Protein AF-A0A814KGM9-F1 (afdb_monomer)

Solvent-accessible surface area (backbone atoms only — not comparable to full-atom values): 16596 Å² total; per-residue (Å²): 125,49,60,55,72,91,84,45,88,62,73,48,80,38,51,57,86,37,69,67,41,49,55,51,45,60,37,42,44,78,73,74,43,47,73,45,69,46,71,81,60,78,73,52,75,74,45,96,72,65,48,74,62,61,54,53,47,53,49,63,61,46,51,47,85,75,44,94,49,72,62,47,66,49,65,58,93,63,34,36,71,26,30,73,51,41,67,57,53,59,40,18,53,32,91,87,42,78,23,33,46,40,49,28,38,87,43,53,91,32,78,43,36,30,64,59,69,75,49,88,70,58,56,20,35,59,78,35,41,52,24,55,46,64,42,50,36,64,54,37,59,52,48,42,52,49,38,10,53,77,51,80,65,37,52,45,66,62,47,47,62,56,44,61,69,53,78,50,52,41,62,61,28,43,51,49,52,48,39,50,71,78,40,44,89,49,31,39,83,44,48,67,88,55,77,89,48,66,54,43,33,18,18,64,71,54,52,72,65,41,34,49,50,25,38,27,58,62,61,72,45,90,69,92,57,88,64,46,76,73,57,57,44,40,56,43,51,59,65,60,88,49,88,69,52,78,68,58,30,56,60,52,51,49,54,51,39,56,48,48,46,60,49,56,71,75,46,62,66,69,58,54,50,50,51,43,50,54,38,54,37,53,74,68,72,40,80,76,77,77,71,133

Mean predicted aligned error: 6.99 Å

Sequence (292 aa):
MFVDRNTIDVLFVLDDESREDHILGDCLKKHNYSIKYEASPAFTKTKGNIKGYDRQQWSTFYMDYLSNSDYIGVIDADGMLFTFMHPFYSIFASNDDKRIMLKPMAGDHYHEDKLALKFDNTLDFMWTNRMPMWYRWETYQNLRNYISLAWNGSSFDDAFIEFSKNQGYSQFTILSTYASLFESNYYRIIMNSDTRGAVSVGSNRGREADIRIGCCRSFHIGCNDTSLPELNKDHLLRYDNTEFAAINATEKNDAYYAYVHEYLKQMPSYMVSNMKKSCELFLNNKSIPICI

Nearest PDB structures (foldseek):
  4win-assembly2_B  TM=5.482E-01  e=1.728E+00  Plasmodium falciparum 3D7
  8ece-assembly1_D  TM=2.750E-01  e=5.714E+00  Escherichia coli K-12
  4csa-assembly1_A  TM=1.839E-01  e=3.503E+00  human metapneumovirus
  4cs9-assembly1_A  TM=1.836E-01  e=7.102E+00  human metapneumovirus

Radius of gyration: 19.67 Å; Cα contacts (8 Å, |Δi|>4): 413; chains: 1; bounding box: 51×33×53 Å

Organism: NCBI:txid433720

Secondary structure (DSSP, 8-state):
--S-TTT---EEEEETT-HHHHHHHHHHHHTT-EEEEEPPPGGGGTSTT--HHHHHHHHHTTGGGT---SEEEE--TTEEE-S---HHHHTBS-SS--SEEE-PEES-SSTTHHHHHSS---EESGGG-EESEEEEHHHHHHHHHHHHHHTTT--HHHHHHHHTTSS---HHHHHHHHHHHH-TTTEEE--TT--SS---SEEET--HHHHHHHHHHHHT-----TTHHHHHTTTTTTT--SGGGGSSHHHHHHHHHHHHHHHHTTS-HHHHHHHHHHHHHHHTT----S--

pLDDT: mean 82.58, std 13.48, range [42.84, 98.44]

Foldseek 3Di:
DQEDCVQDAAEDEFAPPDPVRVQLVVLVVVVVHHYDHDYQDPVCVVPPDPDVVLSVLVVLLVVLVVDVDQKDWDADPLKDQQAHDDCQQAFAQHPVGQAGEQEWEFAQQLQLLCLQQVDDDGTHRCLQQFGRRMDGSVLSVVSQVNSCVVVVNNGSVVSSSVSVVDGRHDSSRNSLVSCCPVVVSRYDYDYLLNLPTHFRRMGRNQDLLSNLLNLCLLLVDDDPDPCNVVVQQCSRSPSPPDPNSNPCSVVSSVVVSVVSNVVLVVDDPVVSVVSNVVSVCSSVVNDPCSDD

Structure (mmCIF, N/CA/C/O backbone):
data_AF-A0A814KGM9-F1
#
_entry.id   AF-A0A814KGM9-F1
#
loop_
_atom_site.group_PDB
_atom_site.id
_atom_site.type_symbol
_atom_site.label_atom_id
_atom_site.label_alt_id
_atom_site.label_comp_id
_atom_site.label_asym_id
_atom_site.label_entity_id
_atom_site.label_seq_id
_atom_site.pdbx_PDB_ins_code
_atom_site.Cartn_x
_atom_site.Cartn_y
_atom_site.Cartn_z
_atom_site.occupancy
_atom_site.B_iso_or_equiv
_atom_site.auth_seq_id
_atom_site.auth_comp_id
_atom_site.auth_asym_id
_atom_site.auth_atom_id
_atom_site.pdbx_PDB_model_num
ATOM 1 N N . MET A 1 1 ? 1.100 -1.417 -15.630 1.00 63.59 1 MET A N 1
ATOM 2 C CA . MET A 1 1 ? 1.398 -1.362 -14.184 1.00 63.59 1 MET A CA 1
ATOM 3 C C . MET A 1 1 ? 2.768 -1.976 -13.950 1.00 63.59 1 MET A C 1
ATOM 5 O O . MET A 1 1 ? 3.099 -2.931 -14.644 1.00 63.59 1 MET A O 1
ATOM 9 N N . PHE A 1 2 ? 3.560 -1.408 -13.045 1.00 74.38 2 PHE A N 1
ATOM 10 C CA . PHE A 1 2 ? 4.956 -1.777 -12.810 1.00 74.38 2 PHE A CA 1
ATOM 11 C C . PHE A 1 2 ? 5.100 -2.859 -11.726 1.00 74.38 2 PHE A C 1
ATOM 13 O O . PHE A 1 2 ? 5.684 -2.615 -10.677 1.00 74.38 2 PHE A O 1
ATOM 20 N N . VAL A 1 3 ? 4.517 -4.037 -11.951 1.00 80.12 3 VAL A N 1
ATOM 21 C CA . VAL A 1 3 ? 4.497 -5.139 -10.972 1.00 80.12 3 VAL A CA 1
ATOM 22 C C . VAL A 1 3 ? 4.712 -6.482 -11.666 1.00 80.12 3 VAL A C 1
ATOM 24 O O . VAL A 1 3 ? 4.313 -6.650 -12.823 1.00 80.12 3 VAL A O 1
ATOM 27 N N . ASP A 1 4 ? 5.297 -7.452 -10.963 1.00 80.94 4 ASP A N 1
ATOM 28 C CA . ASP A 1 4 ? 5.311 -8.847 -11.408 1.00 80.94 4 ASP A CA 1
ATOM 29 C C . ASP A 1 4 ? 3.951 -9.509 -11.141 1.00 80.94 4 ASP A C 1
ATOM 31 O O . ASP A 1 4 ? 3.608 -9.855 -10.013 1.00 80.94 4 ASP A O 1
ATOM 35 N N . ARG A 1 5 ? 3.173 -9.714 -12.207 1.00 79.31 5 ARG A N 1
ATOM 36 C CA . ARG A 1 5 ? 1.823 -10.289 -12.132 1.00 79.31 5 ARG A CA 1
ATOM 37 C C . ARG A 1 5 ? 1.779 -11.787 -11.791 1.00 79.31 5 ARG A C 1
ATOM 39 O O . ARG A 1 5 ? 0.682 -12.316 -11.653 1.00 79.31 5 ARG A O 1
ATOM 46 N N . ASN A 1 6 ? 2.921 -12.475 -11.682 1.00 79.88 6 ASN A N 1
ATOM 47 C CA . ASN A 1 6 ? 2.960 -13.848 -11.156 1.00 79.88 6 ASN A CA 1
ATOM 48 C C . ASN A 1 6 ? 2.997 -13.895 -9.627 1.00 79.88 6 ASN A C 1
ATOM 50 O O . ASN A 1 6 ? 2.649 -14.917 -9.042 1.00 79.88 6 ASN A O 1
ATOM 54 N N . THR A 1 7 ? 3.471 -12.824 -8.993 1.00 80.75 7 THR A N 1
ATOM 55 C CA . THR A 1 7 ? 3.688 -12.760 -7.542 1.00 80.75 7 THR A CA 1
ATOM 56 C C . THR A 1 7 ? 2.775 -11.747 -6.862 1.00 80.75 7 THR A C 1
ATOM 58 O O . THR A 1 7 ? 2.507 -11.877 -5.672 1.00 80.75 7 THR A O 1
ATOM 61 N N . ILE A 1 8 ? 2.269 -10.766 -7.611 1.00 86.19 8 ILE A N 1
ATOM 62 C CA . ILE A 1 8 ? 1.381 -9.711 -7.127 1.00 86.19 8 ILE A CA 1
ATOM 63 C C . ILE A 1 8 ? 0.065 -9.773 -7.904 1.00 86.19 8 ILE A C 1
ATOM 65 O O . ILE A 1 8 ? 0.034 -9.529 -9.115 1.00 86.19 8 ILE A O 1
ATOM 69 N N . ASP A 1 9 ? -1.026 -10.062 -7.192 1.00 89.19 9 ASP A N 1
ATOM 70 C CA . ASP A 1 9 ? -2.374 -9.827 -7.708 1.00 89.19 9 ASP A CA 1
ATOM 71 C C . ASP A 1 9 ? -2.728 -8.342 -7.571 1.00 89.19 9 ASP A C 1
ATOM 73 O O . ASP A 1 9 ? -2.361 -7.675 -6.603 1.00 89.19 9 ASP A O 1
ATOM 77 N N . VAL A 1 10 ? -3.429 -7.820 -8.572 1.00 90.75 10 VAL A N 1
ATOM 78 C CA . VAL A 1 10 ? -3.869 -6.427 -8.617 1.00 90.75 10 VAL A CA 1
ATOM 79 C C . VAL A 1 10 ? -5.382 -6.432 -8.584 1.00 90.75 10 VAL A C 1
ATOM 81 O O . VAL A 1 10 ? -6.035 -6.752 -9.583 1.00 90.75 10 VAL A O 1
ATOM 84 N N . LEU A 1 11 ? -5.910 -6.042 -7.431 1.00 93.81 11 LEU A N 1
ATOM 85 C CA . LEU A 1 11 ? -7.331 -5.922 -7.180 1.00 93.81 11 LEU A CA 1
ATOM 86 C C . LEU A 1 11 ? -7.761 -4.454 -7.246 1.00 93.81 11 LEU A C 1
ATOM 88 O O . LEU A 1 11 ? -7.238 -3.622 -6.511 1.00 93.81 11 LEU A O 1
ATOM 92 N N . PHE A 1 12 ? -8.744 -4.152 -8.093 1.00 93.88 12 PHE A N 1
ATOM 93 C CA . PHE A 1 12 ? -9.457 -2.877 -8.050 1.00 93.88 12 PHE A CA 1
ATOM 94 C C . PHE A 1 12 ? -10.716 -3.037 -7.203 1.00 93.88 12 PHE A C 1
ATOM 96 O O . PHE A 1 12 ? -11.536 -3.922 -7.464 1.00 93.88 12 PHE A O 1
ATOM 103 N N . VAL A 1 13 ? -10.857 -2.167 -6.208 1.00 93.69 13 VAL A N 1
ATOM 104 C CA . VAL A 1 13 ? -12.046 -2.059 -5.362 1.00 93.69 13 VAL A CA 1
ATOM 105 C C . VAL A 1 13 ? -12.816 -0.837 -5.836 1.00 93.69 13 VAL A C 1
ATOM 107 O O . VAL A 1 13 ? -12.268 0.262 -5.850 1.00 93.69 13 VAL A O 1
ATOM 110 N N . LEU A 1 14 ? -14.036 -1.060 -6.306 1.00 93.56 14 LEU A N 1
ATOM 111 C CA . LEU A 1 14 ? -14.873 -0.059 -6.957 1.00 93.56 14 LEU A CA 1
ATOM 112 C C . LEU A 1 14 ? -16.224 0.058 -6.245 1.00 93.56 14 LEU A C 1
ATOM 114 O O . LEU A 1 14 ? -16.661 -0.878 -5.573 1.00 93.56 14 LEU A O 1
ATOM 118 N N . ASP A 1 15 ? -16.903 1.183 -6.425 1.00 91.88 15 ASP A N 1
ATOM 119 C CA . ASP A 1 15 ? -18.184 1.457 -5.785 1.00 91.88 15 ASP A CA 1
ATOM 120 C C . ASP A 1 15 ? -19.319 0.687 -6.479 1.00 91.88 15 ASP A C 1
ATOM 122 O O . ASP A 1 15 ? -19.605 0.902 -7.657 1.00 91.88 15 ASP A O 1
ATOM 126 N N . ASP A 1 16 ? -20.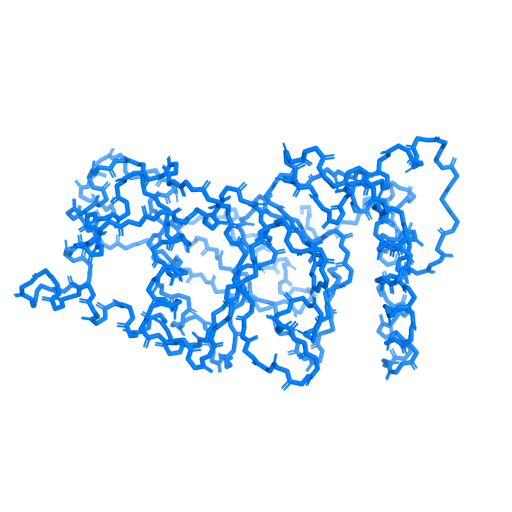022 -0.182 -5.743 1.00 93.25 16 ASP A N 1
ATOM 127 C CA . ASP A 1 16 ? -21.118 -0.993 -6.302 1.00 93.25 16 ASP A CA 1
ATOM 128 C C . ASP A 1 16 ? -22.317 -0.149 -6.765 1.00 93.25 16 ASP A C 1
ATOM 130 O O . ASP A 1 16 ? -23.051 -0.531 -7.675 1.00 93.25 16 ASP A O 1
ATOM 134 N N . GLU A 1 17 ? -22.508 1.034 -6.180 1.00 90.44 17 GLU A N 1
ATOM 135 C CA . GLU A 1 17 ? -23.585 1.955 -6.544 1.00 90.44 17 GLU A CA 1
ATOM 136 C C . GLU A 1 17 ? -23.258 2.847 -7.754 1.00 90.44 17 GLU A C 1
ATOM 138 O O . GLU A 1 17 ? -24.157 3.503 -8.287 1.00 90.44 17 GLU A O 1
ATOM 143 N N . SER A 1 18 ? -21.991 2.909 -8.181 1.00 91.06 18 SER A N 1
ATOM 144 C CA . SER A 1 18 ? -21.519 3.825 -9.226 1.00 91.06 18 SER A CA 1
ATOM 145 C C . SER A 1 18 ? -21.594 3.165 -10.603 1.00 91.06 18 SER A C 1
ATOM 147 O O . SER A 1 18 ? -20.890 2.201 -10.906 1.00 91.06 18 SER A O 1
ATOM 149 N N . ARG A 1 19 ? -22.440 3.696 -11.496 1.00 94.75 19 ARG A N 1
ATOM 150 C CA . ARG A 1 19 ? -22.545 3.175 -12.870 1.00 94.75 19 ARG A CA 1
ATOM 151 C C . ARG A 1 19 ? -21.223 3.331 -13.621 1.00 94.75 19 ARG A C 1
ATOM 153 O O . ARG A 1 19 ? -20.854 2.464 -14.410 1.00 94.75 19 ARG A O 1
ATOM 160 N N . GLU A 1 20 ? -20.536 4.442 -13.394 1.00 93.25 20 GLU A N 1
ATOM 161 C CA . GLU A 1 20 ? -19.234 4.766 -13.967 1.00 93.25 20 GLU A CA 1
ATOM 162 C C . GLU A 1 20 ? -18.175 3.737 -13.547 1.00 93.25 20 GLU A C 1
ATOM 164 O O . GLU A 1 20 ? -17.398 3.273 -14.383 1.00 93.25 20 GLU A O 1
ATOM 169 N N . ASP A 1 21 ? -18.214 3.298 -12.292 1.00 93.50 21 ASP A N 1
ATOM 170 C CA . ASP A 1 21 ? -17.331 2.266 -11.753 1.00 93.50 21 ASP A CA 1
ATOM 171 C C . ASP A 1 21 ? -17.624 0.893 -12.359 1.00 93.50 21 ASP A C 1
ATOM 173 O O . ASP A 1 21 ? -16.703 0.142 -12.682 1.00 93.50 21 ASP A O 1
ATOM 177 N N . HIS A 1 22 ? -18.897 0.563 -12.596 1.00 95.88 22 HIS A N 1
ATOM 178 C CA . HIS A 1 22 ? -19.257 -0.654 -13.330 1.00 95.88 22 HIS A CA 1
ATOM 179 C C . HIS A 1 22 ? -18.701 -0.639 -14.760 1.00 95.88 22 HIS A C 1
ATOM 181 O O . HIS A 1 22 ? -18.099 -1.628 -15.185 1.00 95.88 22 HIS A O 1
ATOM 187 N N . ILE A 1 23 ? -18.799 0.494 -15.469 1.00 95.19 23 ILE A N 1
ATOM 188 C CA . ILE A 1 23 ? -18.216 0.669 -16.813 1.00 95.19 23 ILE A CA 1
ATOM 189 C C . ILE A 1 23 ? -16.689 0.500 -16.777 1.00 95.19 23 ILE A C 1
ATOM 191 O O . ILE A 1 23 ? -16.126 -0.237 -17.595 1.00 95.19 23 ILE A O 1
ATOM 195 N N . LEU A 1 24 ? -16.016 1.149 -15.822 1.00 93.94 24 LEU A N 1
ATOM 196 C CA . LEU A 1 24 ? -14.571 1.028 -15.635 1.00 93.94 24 LEU A CA 1
ATOM 197 C C . LEU A 1 24 ? -14.173 -0.420 -15.323 1.00 93.94 24 LEU A C 1
ATOM 199 O O . LEU A 1 24 ? -13.271 -0.965 -15.961 1.00 93.94 24 LEU A O 1
ATOM 203 N N . GLY A 1 25 ? -14.859 -1.070 -14.385 1.00 95.19 25 GLY A N 1
ATOM 204 C CA . GLY A 1 25 ? -14.570 -2.439 -13.975 1.00 95.19 25 GLY A CA 1
ATOM 205 C C . GLY A 1 25 ? -14.766 -3.449 -15.104 1.00 95.19 25 GLY A C 1
ATOM 206 O O . GLY A 1 25 ? -13.905 -4.302 -15.314 1.00 95.19 25 GLY A O 1
ATOM 207 N N . ASP A 1 26 ? -15.827 -3.331 -15.904 1.00 95.19 26 ASP A N 1
ATOM 208 C CA . ASP A 1 26 ? -16.033 -4.184 -17.082 1.00 95.19 26 ASP A CA 1
ATOM 209 C C . ASP A 1 26 ? -14.935 -4.024 -18.124 1.00 95.19 26 ASP A C 1
ATOM 211 O O . ASP A 1 26 ? -14.548 -4.979 -18.803 1.00 95.19 26 ASP A O 1
ATOM 215 N N . CYS A 1 27 ? -14.401 -2.819 -18.241 1.00 93.12 27 CYS A N 1
ATOM 216 C CA . CYS A 1 27 ? -13.269 -2.578 -19.095 1.00 93.12 27 CYS A CA 1
ATOM 217 C C . CYS A 1 27 ? -11.961 -3.157 -18.516 1.00 93.12 27 CYS A C 1
ATOM 219 O O . CYS A 1 27 ? -11.245 -3.869 -19.223 1.00 93.12 27 CYS A O 1
ATOM 221 N N . LEU A 1 28 ? -11.680 -2.971 -17.224 1.00 92.12 28 LEU A N 1
ATOM 222 C CA . LEU A 1 28 ? -10.510 -3.554 -16.559 1.00 92.12 28 LEU A CA 1
ATOM 223 C C . LEU A 1 28 ? -10.517 -5.095 -16.601 1.00 92.12 28 LEU A C 1
ATOM 225 O O . LEU A 1 28 ? -9.466 -5.707 -16.815 1.00 92.12 28 LEU A O 1
ATOM 229 N N . LYS A 1 29 ? -11.690 -5.739 -16.505 1.00 92.69 29 LYS A N 1
ATOM 230 C CA . LYS A 1 29 ? -11.841 -7.197 -16.687 1.00 92.69 29 LYS A CA 1
ATOM 231 C C . LYS A 1 29 ? -11.337 -7.670 -18.054 1.00 92.69 29 LYS A C 1
ATOM 233 O O . LYS A 1 29 ? -10.712 -8.724 -18.131 1.00 92.69 29 LYS A O 1
ATOM 238 N N . LYS A 1 30 ? -11.524 -6.887 -19.129 1.00 90.44 30 LYS A N 1
ATOM 239 C CA . LYS A 1 30 ? -10.998 -7.215 -20.477 1.00 90.44 30 LYS A CA 1
ATOM 240 C C . LYS A 1 30 ? -9.466 -7.236 -20.525 1.00 90.44 30 LYS A C 1
ATOM 242 O O . LYS A 1 30 ? -8.890 -7.863 -21.409 1.00 90.44 30 LYS A O 1
ATOM 247 N N . HIS A 1 31 ? -8.810 -6.585 -19.563 1.00 85.12 31 HIS A N 1
ATOM 248 C CA . HIS A 1 31 ? -7.359 -6.591 -19.370 1.00 85.12 31 HIS A CA 1
ATOM 249 C C . HIS A 1 31 ? -6.896 -7.598 -18.298 1.00 85.12 31 HIS A C 1
ATOM 251 O O . HIS A 1 31 ? -5.746 -7.553 -17.845 1.00 85.12 31 HIS A O 1
ATOM 257 N N . ASN A 1 32 ? -7.768 -8.544 -17.931 1.00 88.06 32 ASN A N 1
ATOM 258 C CA . ASN A 1 32 ? -7.538 -9.584 -16.930 1.00 88.06 32 ASN A CA 1
ATOM 259 C C . ASN A 1 32 ? -7.193 -9.022 -15.544 1.00 88.06 32 ASN A C 1
ATOM 261 O O . ASN A 1 32 ? -6.338 -9.588 -14.867 1.00 88.06 32 ASN A O 1
ATOM 265 N N . TYR A 1 33 ? -7.781 -7.899 -15.133 1.00 89.88 33 TYR A N 1
ATOM 266 C CA . TYR A 1 33 ? -7.652 -7.407 -13.759 1.00 89.88 33 TYR A CA 1
ATOM 267 C C . TYR A 1 33 ? -8.736 -7.988 -12.849 1.00 89.88 33 TYR A C 1
ATOM 269 O O . TYR A 1 33 ? -9.871 -8.199 -13.282 1.00 89.88 33 TYR A O 1
ATOM 277 N N . SER A 1 34 ? -8.378 -8.218 -11.585 1.00 93.44 34 SER A N 1
ATOM 278 C CA . SER A 1 34 ? -9.308 -8.626 -10.534 1.00 93.44 34 SER A CA 1
ATOM 279 C C . SER A 1 34 ? -10.111 -7.407 -10.085 1.00 93.44 34 SER A C 1
ATOM 281 O O . SER A 1 34 ? -9.524 -6.369 -9.785 1.00 93.44 34 SER A O 1
ATOM 283 N N . ILE A 1 35 ? -11.442 -7.520 -10.044 1.00 95.44 35 ILE A N 1
ATOM 284 C CA . ILE A 1 35 ? -12.352 -6.427 -9.659 1.00 95.44 35 ILE A CA 1
ATOM 285 C C . ILE A 1 35 ? -13.272 -6.899 -8.534 1.00 95.44 35 ILE A C 1
ATOM 287 O O . ILE A 1 35 ? -13.842 -7.992 -8.615 1.00 95.44 35 ILE A O 1
ATOM 291 N N . LYS A 1 36 ? -13.458 -6.058 -7.518 1.00 95.31 36 LYS A N 1
ATOM 292 C CA . LYS A 1 36 ? -14.479 -6.205 -6.478 1.00 95.31 36 LYS A CA 1
ATOM 293 C C . LYS A 1 36 ? -15.314 -4.933 -6.435 1.00 95.31 36 LYS A C 1
ATOM 295 O O . LYS A 1 36 ? -14.758 -3.842 -6.401 1.00 95.31 36 LYS A O 1
ATOM 300 N N . TYR A 1 37 ? -16.630 -5.099 -6.422 1.00 94.25 37 TYR A N 1
ATOM 301 C CA . TYR A 1 37 ? -17.550 -4.009 -6.132 1.00 94.25 37 TYR A CA 1
ATOM 302 C C . TYR A 1 37 ? -17.895 -4.075 -4.651 1.00 94.25 37 TYR A C 1
ATOM 304 O O . TYR A 1 37 ? -18.386 -5.099 -4.169 1.00 94.25 37 TYR A O 1
ATOM 312 N N . GLU A 1 38 ? -17.557 -3.024 -3.923 1.00 91.94 38 GLU A N 1
ATOM 313 C CA . GLU A 1 38 ? -17.882 -2.881 -2.513 1.00 91.94 38 GLU A CA 1
ATOM 314 C C . GLU A 1 38 ? -19.178 -2.087 -2.411 1.00 91.94 38 GLU A C 1
ATOM 316 O O . GLU A 1 38 ? -19.288 -1.034 -3.028 1.00 91.94 38 GLU A O 1
ATOM 321 N N . ALA A 1 39 ? -20.159 -2.563 -1.646 1.00 89.75 39 ALA A N 1
ATOM 322 C CA . ALA A 1 39 ? -21.351 -1.781 -1.342 1.00 89.75 39 ALA A CA 1
ATOM 323 C C . ALA A 1 39 ? -21.064 -0.819 -0.187 1.00 89.75 39 ALA A C 1
ATOM 325 O O . ALA A 1 39 ? -20.371 -1.162 0.772 1.00 89.75 39 ALA A O 1
ATOM 326 N N . SER A 1 40 ? -21.642 0.374 -0.245 1.00 84.06 40 SER A N 1
ATOM 327 C CA . SER A 1 40 ? -21.465 1.376 0.789 1.00 84.06 40 SER A CA 1
ATOM 328 C C . SER A 1 40 ? -21.997 0.858 2.136 1.00 84.06 40 SER A C 1
ATOM 330 O O . SER A 1 40 ? -23.128 0.351 2.202 1.00 84.06 40 SER A O 1
ATOM 332 N N . PRO A 1 41 ? -21.242 1.033 3.238 1.00 82.81 41 PRO A N 1
ATOM 333 C CA . PRO A 1 41 ? -21.653 0.524 4.538 1.00 82.81 41 PRO A CA 1
ATOM 334 C C . PRO A 1 41 ? -22.973 1.143 5.007 1.00 82.81 41 PRO A C 1
ATOM 336 O O . PRO A 1 41 ? -23.279 2.296 4.719 1.00 82.81 41 PRO A O 1
ATOM 339 N N . ALA A 1 42 ? -23.771 0.404 5.781 1.00 77.44 42 ALA A N 1
ATOM 340 C CA . ALA A 1 42 ? -25.110 0.855 6.177 1.00 77.44 42 ALA A CA 1
ATOM 341 C C . ALA A 1 42 ? -25.111 2.194 6.944 1.00 77.44 42 ALA A C 1
ATOM 343 O O . ALA A 1 42 ? -26.033 2.996 6.781 1.00 77.44 42 ALA A O 1
ATOM 344 N N . PHE A 1 43 ? -24.069 2.471 7.735 1.00 73.38 43 PHE A N 1
ATOM 345 C CA . PHE A 1 43 ? -23.951 3.718 8.496 1.00 73.38 43 PHE A CA 1
ATOM 346 C C . PHE A 1 43 ? -23.707 4.953 7.622 1.00 73.38 43 PHE A C 1
ATOM 348 O O . PHE A 1 43 ? -23.905 6.078 8.084 1.00 73.38 43 PHE A O 1
ATOM 355 N N . THR A 1 44 ? -23.323 4.782 6.354 1.00 66.38 44 THR A N 1
ATOM 356 C CA . THR A 1 44 ? -23.174 5.916 5.436 1.00 66.38 44 THR A CA 1
ATOM 357 C C . THR A 1 44 ? -24.506 6.481 4.970 1.00 66.38 44 THR A C 1
ATOM 359 O O . THR A 1 44 ? -24.582 7.627 4.537 1.00 66.38 44 THR A O 1
ATOM 362 N N . LYS A 1 45 ? -25.584 5.708 5.117 1.00 59.97 45 LYS A N 1
ATOM 363 C CA . LYS A 1 45 ? -26.934 6.109 4.712 1.00 59.97 45 LYS A CA 1
ATOM 364 C C . LYS A 1 45 ? -27.612 7.018 5.739 1.00 59.97 45 LYS A C 1
ATOM 366 O O . LYS A 1 45 ? -28.590 7.680 5.407 1.00 59.97 45 LYS A O 1
ATOM 371 N N . THR A 1 46 ? -27.126 7.049 6.982 1.00 53.72 46 THR A N 1
ATOM 372 C CA . THR A 1 46 ? -27.770 7.765 8.100 1.00 53.72 46 THR A CA 1
ATOM 373 C C . THR A 1 46 ? -27.166 9.141 8.369 1.00 53.72 46 THR A C 1
ATOM 375 O O . THR A 1 46 ? -27.869 10.044 8.822 1.00 53.72 46 THR A O 1
ATOM 378 N N . LYS A 1 47 ? -25.885 9.349 8.051 1.00 53.03 47 LYS A N 1
ATOM 379 C CA . LYS A 1 47 ? -25.254 10.672 8.068 1.00 53.03 47 LYS A CA 1
ATOM 380 C C . LYS A 1 47 ? -25.415 11.280 6.673 1.00 53.03 47 LYS A C 1
ATOM 382 O O . LYS A 1 47 ? -24.730 10.873 5.744 1.00 53.03 47 LYS A O 1
ATOM 387 N N . GLY A 1 48 ? -26.293 12.273 6.523 1.00 45.09 48 GLY A N 1
ATOM 388 C CA . GLY A 1 48 ? -26.612 12.937 5.245 1.00 45.09 48 GLY A CA 1
ATOM 389 C C . GLY A 1 48 ? -25.462 13.675 4.534 1.00 45.09 48 GLY A C 1
ATOM 390 O O . GLY A 1 48 ? -25.739 14.535 3.712 1.00 45.09 48 GLY A O 1
ATOM 391 N N . ASN A 1 49 ? -24.200 13.384 4.866 1.00 46.34 49 ASN A N 1
ATOM 392 C CA . ASN A 1 49 ? -22.985 13.990 4.321 1.00 46.34 49 ASN A CA 1
ATOM 393 C C . ASN A 1 49 ? -21.772 13.036 4.383 1.00 46.34 49 ASN A C 1
ATOM 395 O O . ASN A 1 49 ? -20.647 13.506 4.556 1.00 46.34 49 ASN A O 1
ATOM 399 N N . ILE A 1 50 ? -21.956 11.714 4.278 1.00 52.38 50 ILE A N 1
ATOM 400 C CA . ILE A 1 50 ? -20.796 10.817 4.154 1.00 52.38 50 ILE A CA 1
ATOM 401 C C . ILE A 1 50 ? -20.172 11.057 2.780 1.00 52.38 50 ILE A C 1
ATOM 403 O O . ILE A 1 50 ? -20.715 10.673 1.745 1.00 52.38 50 ILE A O 1
ATOM 407 N N . LYS A 1 51 ? -19.050 11.776 2.781 1.00 64.38 51 LYS A N 1
ATOM 408 C CA . LYS A 1 51 ? -18.234 12.034 1.594 1.00 64.38 51 LYS A CA 1
ATOM 409 C C . LYS A 1 51 ? -17.532 10.727 1.222 1.00 64.38 51 LYS A C 1
ATOM 411 O O . LYS A 1 51 ? -17.204 9.950 2.113 1.00 64.38 51 LYS A O 1
ATOM 416 N N . GLY A 1 52 ? -17.233 10.509 -0.061 1.00 71.75 52 GLY A N 1
ATOM 417 C CA . GLY A 1 52 ? -16.490 9.320 -0.522 1.00 71.75 52 GLY A CA 1
ATOM 418 C C . GLY A 1 52 ? -15.196 9.036 0.262 1.00 71.75 52 GLY A C 1
ATOM 419 O O . GLY A 1 52 ? -14.776 7.891 0.361 1.00 71.75 52 GLY A O 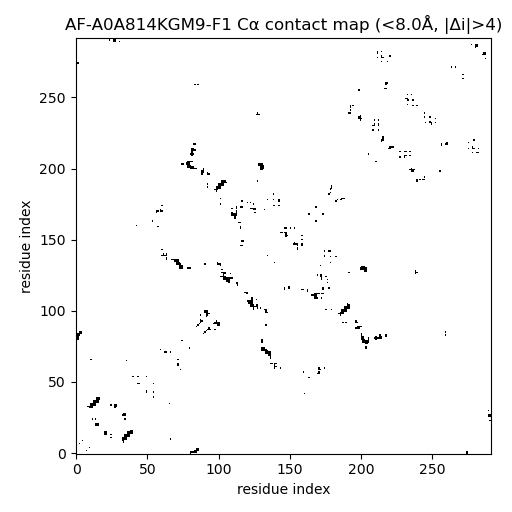1
ATOM 420 N N . TYR A 1 53 ? -14.629 10.056 0.914 1.00 77.88 53 TYR A N 1
ATOM 421 C CA . TYR A 1 53 ? -13.497 9.930 1.827 1.00 77.88 53 TYR A CA 1
ATOM 422 C C . TYR A 1 53 ? -13.760 9.003 3.030 1.00 77.88 53 TYR A C 1
ATOM 424 O O . TYR A 1 53 ? -12.980 8.090 3.265 1.00 77.88 53 TYR A O 1
ATOM 432 N N . ASP A 1 54 ? -14.872 9.152 3.755 1.00 79.12 54 ASP A N 1
ATOM 433 C CA . ASP A 1 54 ? -15.162 8.310 4.930 1.00 79.12 54 ASP A CA 1
ATOM 434 C C . ASP A 1 54 ? -15.363 6.835 4.523 1.00 79.12 54 ASP A C 1
ATOM 436 O O . ASP A 1 54 ? -14.959 5.923 5.245 1.00 79.12 54 ASP A O 1
ATOM 440 N N . ARG A 1 55 ? -15.957 6.598 3.339 1.00 84.12 55 ARG A N 1
ATOM 441 C CA . ARG A 1 55 ? -16.093 5.257 2.744 1.00 84.12 55 ARG A CA 1
ATOM 442 C C . ARG A 1 55 ? -14.720 4.652 2.459 1.00 84.12 55 ARG A C 1
ATOM 444 O O . ARG A 1 55 ? -14.460 3.540 2.901 1.00 84.12 55 ARG A O 1
ATOM 451 N N . GLN A 1 56 ? -13.837 5.391 1.786 1.00 86.75 56 GLN A N 1
ATOM 452 C CA . GLN A 1 56 ? -12.461 4.961 1.513 1.00 86.75 56 GLN A CA 1
ATOM 453 C C . GLN A 1 56 ? -11.708 4.623 2.810 1.00 86.75 56 GLN A C 1
ATOM 455 O O . GLN A 1 56 ? -11.030 3.595 2.899 1.00 86.75 56 GLN A O 1
ATOM 460 N N . GLN A 1 57 ? -11.844 5.469 3.836 1.00 89.19 57 GLN A N 1
ATOM 461 C CA . GLN A 1 57 ? -11.208 5.244 5.131 1.00 89.19 57 GLN A CA 1
ATOM 462 C C . GLN A 1 57 ? -11.740 3.983 5.816 1.00 89.19 57 GLN A C 1
ATOM 464 O O . GLN A 1 57 ? -10.945 3.192 6.317 1.00 89.19 57 GLN A O 1
ATOM 469 N N . TRP A 1 58 ? -13.060 3.770 5.810 1.00 91.50 58 TRP A N 1
ATOM 470 C CA . TRP A 1 58 ? -13.667 2.551 6.345 1.00 91.50 58 TRP A CA 1
ATOM 471 C C . TRP A 1 58 ? -13.208 1.307 5.580 1.00 91.50 58 TRP A C 1
ATOM 473 O O . TRP A 1 58 ? -12.731 0.359 6.198 1.00 91.50 58 TRP A O 1
ATOM 483 N N . SER A 1 59 ? -13.278 1.339 4.246 1.00 92.12 59 SER A N 1
ATOM 484 C CA . SER A 1 59 ? -12.918 0.217 3.368 1.00 92.12 59 SER A CA 1
ATOM 485 C C . SER A 1 59 ? -11.476 -0.241 3.590 1.00 92.12 59 SER A C 1
ATOM 487 O O . SER A 1 59 ? -11.190 -1.436 3.643 1.00 92.12 59 SER A O 1
ATOM 489 N N . THR A 1 60 ? -10.561 0.701 3.843 1.00 93.50 60 THR A N 1
ATOM 490 C CA . THR A 1 60 ? -9.154 0.383 4.127 1.00 93.50 60 THR A CA 1
ATOM 491 C C . THR A 1 60 ? -9.002 -0.526 5.351 1.00 93.50 60 THR A C 1
ATOM 493 O O . THR A 1 60 ? -8.143 -1.402 5.354 1.00 93.50 60 THR A O 1
ATOM 496 N N . PHE A 1 61 ? -9.852 -0.392 6.373 1.00 95.56 61 PHE A N 1
ATOM 497 C CA . PHE A 1 61 ? -9.819 -1.280 7.538 1.00 95.56 61 PHE A CA 1
ATOM 498 C C . PHE A 1 61 ? -10.350 -2.685 7.260 1.00 95.56 61 PHE A C 1
ATOM 500 O O . PHE A 1 61 ? -10.238 -3.522 8.148 1.00 95.56 61 PHE A O 1
ATOM 507 N N . TYR A 1 62 ? -10.904 -2.951 6.078 1.00 95.62 62 TYR A N 1
ATOM 508 C CA . TYR A 1 62 ? -11.556 -4.204 5.695 1.00 95.62 62 TYR A CA 1
ATOM 509 C C . TYR A 1 62 ? -10.958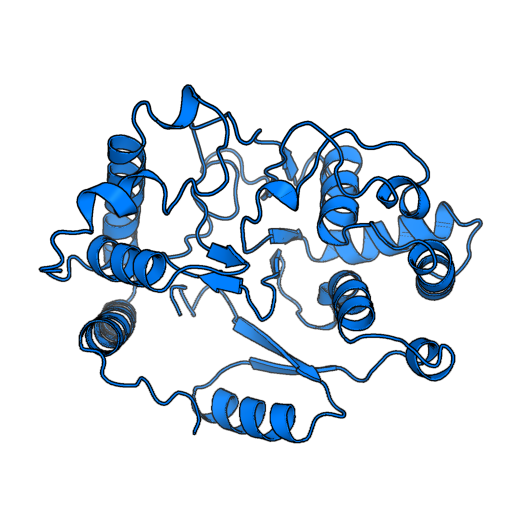 -4.849 4.438 1.00 95.62 62 TYR A C 1
ATOM 511 O O . TYR A 1 62 ? -11.556 -5.754 3.853 1.00 95.62 62 TYR A O 1
ATOM 519 N N . MET A 1 63 ? -9.760 -4.422 4.031 1.00 95.00 63 MET A N 1
ATOM 520 C CA . MET A 1 63 ? -9.090 -4.933 2.831 1.00 95.00 63 MET A CA 1
ATOM 521 C C . MET A 1 63 ? -8.807 -6.441 2.889 1.00 95.00 63 MET A C 1
ATOM 523 O O . MET A 1 63 ? -8.764 -7.096 1.847 1.00 95.00 63 MET A O 1
ATOM 527 N N . ASP A 1 64 ? -8.678 -7.015 4.088 1.00 95.81 64 ASP A N 1
ATOM 528 C CA . ASP A 1 64 ? -8.585 -8.463 4.287 1.00 95.81 64 ASP A CA 1
ATOM 529 C C . ASP A 1 64 ? -9.836 -9.203 3.792 1.00 95.81 64 ASP A C 1
ATOM 531 O O . ASP A 1 64 ? -9.717 -10.261 3.195 1.00 95.81 64 ASP A O 1
ATOM 535 N N . TYR A 1 65 ? -11.045 -8.646 3.876 1.00 95.06 65 TYR A N 1
ATOM 536 C CA . TYR A 1 65 ? -12.217 -9.322 3.295 1.00 95.06 65 TYR A CA 1
ATOM 537 C C . TYR A 1 65 ? -12.236 -9.337 1.761 1.00 95.06 65 TYR A C 1
ATOM 539 O O . TYR A 1 65 ? -13.035 -10.060 1.155 1.00 95.06 65 TYR A O 1
ATOM 547 N N . LEU A 1 66 ? -11.376 -8.547 1.118 1.00 92.56 66 LEU A N 1
ATOM 548 C CA . LEU A 1 66 ? -11.354 -8.378 -0.332 1.00 92.56 66 LEU A CA 1
ATOM 549 C C . LEU A 1 66 ? -10.296 -9.250 -1.020 1.00 92.56 66 LEU A C 1
ATOM 551 O O . LEU A 1 66 ? -10.444 -9.543 -2.210 1.00 92.56 66 LEU A O 1
ATOM 555 N N . SER A 1 67 ? -9.276 -9.711 -0.290 1.00 90.19 67 SER A N 1
ATOM 556 C CA . SER A 1 67 ? -8.157 -10.497 -0.821 1.00 90.19 67 SER A CA 1
ATOM 557 C C . SER A 1 67 ? -7.725 -11.594 0.145 1.00 90.19 67 SER A C 1
ATOM 559 O O . SER A 1 67 ? -7.577 -11.320 1.318 1.00 90.19 67 SER A O 1
ATOM 561 N N . ASN A 1 68 ? -7.412 -12.795 -0.354 1.00 87.44 68 ASN A N 1
ATOM 562 C CA . ASN A 1 68 ? -6.844 -13.894 0.447 1.00 87.44 68 ASN A CA 1
ATOM 563 C C . ASN A 1 68 ? -5.298 -13.916 0.436 1.00 87.44 68 ASN A C 1
ATOM 565 O O . ASN A 1 68 ? -4.696 -14.957 0.697 1.00 87.44 68 ASN A O 1
ATOM 569 N N . SER A 1 69 ? -4.641 -12.824 0.033 1.00 92.38 69 SER A N 1
ATOM 570 C CA . SER A 1 69 ? -3.175 -12.743 -0.021 1.00 92.38 69 SER A CA 1
ATOM 571 C C . SER A 1 69 ? -2.553 -12.582 1.368 1.00 92.38 69 SER A C 1
ATOM 573 O O . SER A 1 69 ? -3.084 -11.857 2.202 1.00 92.38 69 SER A O 1
ATOM 575 N N . ASP A 1 70 ? -1.370 -13.170 1.582 1.00 92.25 70 ASP A N 1
ATOM 576 C CA . ASP A 1 70 ? -0.621 -13.044 2.848 1.00 92.25 70 ASP A CA 1
ATOM 577 C C . ASP A 1 70 ? -0.266 -11.585 3.189 1.00 92.25 70 ASP A C 1
ATOM 579 O O . ASP A 1 70 ? -0.223 -11.189 4.357 1.00 92.25 70 ASP A O 1
ATOM 583 N N . TYR A 1 71 ? -0.005 -10.789 2.148 1.00 93.56 71 TYR A N 1
ATOM 584 C CA . TYR A 1 71 ? 0.349 -9.378 2.221 1.00 93.56 71 TYR A CA 1
ATOM 585 C C . TYR A 1 71 ? -0.585 -8.564 1.334 1.00 93.56 71 TYR A C 1
ATOM 587 O O . TYR A 1 71 ? -0.830 -8.922 0.182 1.00 93.56 71 TYR A O 1
ATOM 595 N N . ILE A 1 72 ? -1.057 -7.439 1.858 1.00 95.19 72 ILE A N 1
ATOM 596 C CA . ILE A 1 72 ? -1.972 -6.530 1.177 1.00 95.19 72 ILE A CA 1
ATOM 597 C C . ILE A 1 72 ? -1.309 -5.158 1.120 1.00 95.19 72 ILE A C 1
ATOM 599 O O . ILE A 1 72 ? -1.038 -4.550 2.156 1.00 95.19 72 ILE A O 1
ATOM 603 N N . GLY A 1 73 ? -1.031 -4.704 -0.101 1.00 93.44 73 GLY A N 1
ATOM 604 C CA . GLY A 1 73 ? -0.519 -3.372 -0.398 1.00 93.44 73 GLY A CA 1
ATOM 605 C C . GLY A 1 73 ? -1.657 -2.479 -0.865 1.00 93.44 73 GLY A C 1
ATOM 606 O O . GLY A 1 73 ? -2.277 -2.766 -1.887 1.00 93.44 73 GLY A O 1
ATOM 607 N N . VAL A 1 74 ? -1.928 -1.402 -0.136 1.00 92.81 74 VAL A N 1
ATOM 608 C CA . VAL A 1 74 ? -3.016 -0.473 -0.455 1.00 92.81 74 VAL A CA 1
ATOM 609 C C . VAL A 1 74 ? -2.451 0.750 -1.170 1.00 92.81 74 VAL A C 1
ATOM 611 O O . VAL A 1 74 ? -1.418 1.292 -0.773 1.00 92.81 74 VAL A O 1
ATOM 614 N N . ILE A 1 75 ? -3.130 1.167 -2.236 1.00 90.50 75 ILE A N 1
ATOM 615 C CA . ILE A 1 75 ? -2.842 2.377 -3.007 1.00 90.50 75 ILE A CA 1
ATOM 616 C C . ILE A 1 75 ? -4.159 3.142 -3.112 1.00 90.50 75 ILE A C 1
ATOM 618 O O . ILE A 1 75 ? -5.170 2.551 -3.494 1.00 90.50 75 ILE A O 1
ATOM 622 N N . ASP A 1 76 ? -4.153 4.435 -2.799 1.00 88.19 76 ASP A N 1
ATOM 623 C CA . ASP A 1 76 ? -5.334 5.270 -3.018 1.00 88.19 76 ASP A CA 1
ATOM 624 C C . ASP A 1 76 ? -5.659 5.387 -4.517 1.00 88.19 76 ASP A C 1
ATOM 626 O O . ASP A 1 76 ? -4.795 5.215 -5.378 1.00 88.19 76 ASP A O 1
ATOM 630 N N . ALA A 1 77 ? -6.906 5.718 -4.856 1.00 85.75 77 ALA A N 1
ATOM 631 C CA . ALA A 1 77 ? -7.330 5.848 -6.254 1.00 85.75 77 ALA A CA 1
ATOM 632 C C . ALA A 1 77 ? -6.605 6.984 -7.011 1.00 85.75 77 ALA A C 1
ATOM 634 O O . ALA A 1 77 ? -6.485 6.931 -8.235 1.00 85.75 77 ALA A O 1
ATOM 635 N N . ASP A 1 78 ? -6.098 7.998 -6.297 1.00 84.19 78 ASP A N 1
ATOM 636 C CA . ASP A 1 78 ? -5.220 9.048 -6.834 1.00 84.19 78 ASP A CA 1
ATOM 637 C C . ASP A 1 78 ? -3.719 8.727 -6.662 1.00 84.19 78 ASP A C 1
ATOM 639 O O . ASP A 1 78 ? -2.847 9.557 -6.954 1.00 84.19 78 ASP A O 1
ATOM 643 N N . GLY A 1 79 ? -3.412 7.514 -6.202 1.00 84.94 79 GLY A N 1
ATOM 644 C CA . GLY A 1 79 ? -2.084 6.940 -6.109 1.00 84.94 79 GLY A CA 1
ATOM 645 C C . GLY A 1 79 ? -1.571 6.433 -7.449 1.00 84.94 79 GLY A C 1
ATOM 646 O O . GLY A 1 79 ? -2.308 5.947 -8.307 1.00 84.94 79 GLY A O 1
ATOM 647 N N . MET A 1 80 ? -0.261 6.549 -7.646 1.00 83.44 80 MET A N 1
ATOM 648 C CA . MET A 1 80 ? 0.398 6.101 -8.870 1.00 83.44 80 MET A CA 1
ATOM 649 C C . MET A 1 80 ? 1.659 5.319 -8.540 1.00 83.44 80 MET A C 1
ATOM 651 O O . MET A 1 80 ? 2.505 5.807 -7.795 1.00 83.44 80 MET A O 1
ATOM 655 N N . LEU A 1 81 ? 1.816 4.144 -9.154 1.00 85.38 81 LEU A N 1
ATOM 656 C CA . LEU A 1 81 ? 3.094 3.435 -9.200 1.00 85.38 81 LEU A CA 1
ATOM 657 C C . LEU A 1 81 ? 3.931 4.017 -10.333 1.00 85.38 81 LEU A C 1
ATOM 659 O O . LEU A 1 81 ? 3.558 3.905 -11.503 1.00 85.38 81 LEU A O 1
ATOM 663 N N . PHE A 1 82 ? 5.055 4.629 -9.987 1.00 81.06 82 PHE A N 1
ATOM 664 C CA . PHE A 1 82 ? 5.937 5.264 -10.960 1.00 81.06 82 PHE A CA 1
ATOM 665 C C . PHE A 1 82 ? 7.225 4.485 -11.209 1.00 81.06 82 PHE A C 1
ATOM 667 O O . PHE A 1 82 ? 7.944 4.835 -12.132 1.00 81.06 82 PHE A O 1
ATOM 674 N N . THR A 1 83 ? 7.517 3.421 -10.459 1.00 78.19 83 THR A N 1
ATOM 675 C CA . THR A 1 83 ? 8.657 2.533 -10.732 1.00 78.19 83 THR A CA 1
ATOM 676 C C . THR A 1 83 ? 8.308 1.064 -10.489 1.00 78.19 83 THR A C 1
ATOM 678 O O . THR A 1 83 ? 7.261 0.749 -9.924 1.00 78.19 83 THR A O 1
ATOM 681 N N . PHE A 1 84 ? 9.179 0.162 -10.947 1.00 79.00 84 PHE A N 1
ATOM 682 C CA . PHE A 1 84 ? 9.039 -1.285 -10.782 1.00 79.00 84 PHE A CA 1
ATOM 683 C C . PHE A 1 84 ? 9.000 -1.708 -9.318 1.00 79.00 84 PHE A C 1
ATOM 685 O O . PHE A 1 84 ? 10.002 -1.655 -8.622 1.00 79.00 84 PHE A O 1
ATOM 692 N N . MET A 1 85 ? 7.847 -2.184 -8.867 1.00 77.81 85 MET A N 1
ATOM 693 C CA . MET A 1 85 ? 7.685 -2.691 -7.520 1.00 77.81 85 MET A CA 1
ATOM 694 C C . MET A 1 85 ? 8.322 -4.066 -7.378 1.00 77.81 85 MET A C 1
ATOM 696 O O . MET A 1 85 ? 7.971 -5.005 -8.094 1.00 77.81 85 MET A O 1
ATOM 700 N N . HIS A 1 86 ? 9.215 -4.191 -6.401 1.00 73.69 86 HIS A N 1
ATOM 701 C CA . HIS A 1 86 ? 9.901 -5.435 -6.113 1.00 73.69 86 HIS A CA 1
ATOM 702 C C . HIS A 1 86 ? 9.681 -5.852 -4.653 1.00 73.69 86 HIS A C 1
ATOM 704 O O . HIS A 1 86 ? 10.093 -5.113 -3.757 1.00 73.69 86 HIS A O 1
ATOM 710 N N . PRO A 1 87 ? 9.120 -7.043 -4.369 1.00 69.31 87 PRO A N 1
ATOM 711 C CA . PRO A 1 87 ? 8.764 -7.443 -3.008 1.00 69.31 87 PRO A CA 1
ATOM 712 C C . PRO A 1 87 ? 9.875 -7.239 -1.962 1.00 69.31 87 PRO A C 1
ATOM 714 O O . PRO A 1 87 ? 9.651 -6.618 -0.927 1.00 69.31 87 PRO A O 1
ATOM 717 N N . PHE A 1 88 ? 11.115 -7.648 -2.245 1.00 68.25 88 PHE A N 1
ATOM 718 C CA . PHE A 1 88 ? 12.201 -7.571 -1.252 1.00 68.25 88 PHE A CA 1
ATOM 719 C C . PHE A 1 88 ? 12.786 -6.172 -1.016 1.00 68.25 88 PHE A C 1
ATOM 721 O O . PHE A 1 88 ? 13.447 -5.969 -0.007 1.00 68.25 88 PHE A O 1
ATOM 728 N N . TYR A 1 89 ? 12.551 -5.218 -1.921 1.00 67.56 89 TYR A N 1
ATOM 729 C CA . TYR A 1 89 ? 13.081 -3.847 -1.804 1.00 67.56 89 TYR A CA 1
ATOM 730 C C . TYR A 1 89 ? 11.983 -2.800 -1.589 1.00 67.56 89 TYR A C 1
ATOM 732 O O . TYR A 1 89 ? 12.275 -1.657 -1.241 1.00 67.56 89 TYR A O 1
ATOM 740 N N . SER A 1 90 ? 10.727 -3.180 -1.820 1.00 74.00 90 SER A N 1
ATOM 741 C CA . SER A 1 90 ? 9.560 -2.304 -1.731 1.00 74.00 90 SER A CA 1
ATOM 742 C C . SER A 1 90 ? 8.624 -2.680 -0.581 1.00 74.00 90 SER A C 1
ATOM 744 O O . SER A 1 90 ? 7.826 -1.841 -0.182 1.00 74.00 90 SER A O 1
ATOM 746 N N . ILE A 1 91 ? 8.708 -3.912 -0.059 1.00 82.69 91 ILE A N 1
ATOM 747 C CA . ILE A 1 91 ? 7.836 -4.414 1.018 1.00 82.69 91 ILE A CA 1
ATOM 748 C C . ILE A 1 91 ? 8.644 -4.697 2.283 1.00 82.69 91 ILE A C 1
ATOM 750 O O . ILE A 1 91 ? 8.255 -4.265 3.366 1.00 82.69 91 ILE A O 1
ATOM 754 N N . PHE A 1 92 ? 9.764 -5.416 2.165 1.00 86.69 92 PHE A N 1
ATOM 755 C CA . PHE A 1 92 ? 10.534 -5.892 3.318 1.00 86.69 92 PHE A CA 1
ATOM 756 C C . PHE A 1 92 ? 11.729 -5.002 3.664 1.00 86.69 92 PHE A C 1
ATOM 758 O O . PHE A 1 92 ? 12.289 -4.319 2.811 1.00 86.69 92 PHE A O 1
ATOM 765 N N . ALA A 1 93 ? 12.120 -5.017 4.940 1.00 80.25 93 ALA A N 1
ATOM 766 C CA . ALA A 1 93 ? 13.205 -4.199 5.469 1.00 80.25 93 ALA A CA 1
ATOM 767 C C . ALA A 1 93 ? 14.576 -4.515 4.851 1.00 80.25 93 ALA A C 1
ATOM 769 O O . ALA A 1 93 ? 15.385 -3.606 4.661 1.00 80.25 93 ALA A O 1
ATOM 770 N N .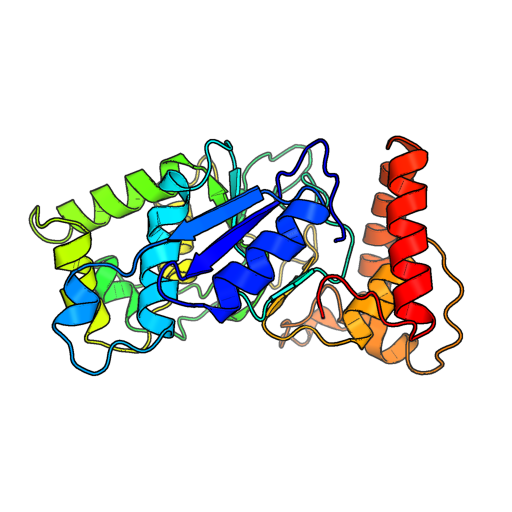 SER A 1 94 ? 14.856 -5.790 4.580 1.00 76.19 94 SER A N 1
ATOM 771 C CA . SER A 1 94 ? 16.012 -6.235 3.801 1.00 76.19 94 SER A CA 1
ATOM 772 C C . SER A 1 94 ? 15.840 -7.691 3.351 1.00 76.19 94 SER A C 1
ATOM 774 O O . SER A 1 94 ? 14.864 -8.354 3.697 1.00 76.19 94 SER A O 1
ATOM 776 N N . ASN A 1 95 ? 16.821 -8.223 2.614 1.00 71.69 95 ASN A N 1
ATOM 777 C CA . ASN A 1 95 ? 16.860 -9.650 2.271 1.00 71.69 95 ASN A CA 1
ATOM 778 C C . ASN A 1 95 ? 16.932 -10.557 3.515 1.00 71.69 95 ASN A C 1
ATOM 780 O O . ASN A 1 95 ? 16.346 -11.640 3.522 1.00 71.69 95 ASN A O 1
ATOM 784 N N . ASP A 1 96 ? 17.629 -10.104 4.560 1.00 80.56 96 ASP A N 1
ATOM 785 C CA . ASP A 1 96 ? 17.812 -10.857 5.805 1.00 80.56 96 ASP A CA 1
ATOM 786 C C . ASP A 1 96 ? 16.679 -10.594 6.808 1.00 80.56 96 ASP A C 1
ATOM 788 O O . ASP A 1 96 ? 16.327 -11.463 7.605 1.00 80.56 96 ASP A O 1
ATOM 792 N N . ASP A 1 97 ? 16.082 -9.401 6.758 1.00 84.19 97 ASP A N 1
ATOM 793 C CA . ASP A 1 97 ? 14.982 -8.982 7.617 1.00 84.19 97 ASP A CA 1
ATOM 794 C C . ASP A 1 97 ? 13.671 -8.924 6.828 1.00 84.19 97 ASP A C 1
ATOM 796 O O . ASP A 1 97 ? 13.306 -7.910 6.230 1.00 84.19 97 ASP A O 1
ATOM 800 N N . LYS A 1 98 ? 12.940 -10.039 6.871 1.00 86.12 98 LYS A N 1
ATOM 801 C CA . LYS A 1 98 ? 11.657 -10.239 6.181 1.00 86.12 98 LYS A CA 1
ATOM 802 C C . LYS A 1 98 ? 10.472 -9.529 6.846 1.00 86.12 98 LYS A C 1
ATOM 804 O O . LYS A 1 98 ? 9.322 -9.842 6.541 1.00 86.12 98 LYS A O 1
ATOM 809 N N . ARG A 1 99 ? 10.717 -8.607 7.778 1.00 92.06 99 ARG A N 1
ATOM 810 C CA . ARG A 1 99 ? 9.656 -7.766 8.336 1.00 92.06 99 ARG A CA 1
ATOM 811 C C . ARG A 1 99 ? 9.216 -6.729 7.317 1.00 92.06 99 ARG A C 1
ATOM 813 O O . ARG A 1 99 ? 10.045 -6.156 6.610 1.00 92.06 99 ARG A O 1
ATOM 820 N N . ILE A 1 100 ? 7.913 -6.479 7.270 1.00 92.19 100 ILE A N 1
ATOM 821 C CA . ILE A 1 100 ? 7.310 -5.430 6.460 1.00 92.19 100 ILE A CA 1
ATOM 822 C C . ILE A 1 100 ? 7.823 -4.088 6.954 1.00 92.19 100 ILE A C 1
ATOM 824 O O . ILE A 1 100 ? 7.862 -3.793 8.151 1.00 92.19 100 ILE A O 1
ATOM 828 N N . MET A 1 101 ? 8.231 -3.266 6.012 1.00 89.62 101 MET A N 1
ATOM 829 C CA . MET A 1 101 ? 8.748 -1.955 6.292 1.00 89.62 101 MET A CA 1
ATOM 830 C C . MET A 1 101 ? 7.621 -0.947 6.471 1.00 89.62 101 MET A C 1
ATOM 832 O O . MET A 1 101 ? 6.788 -0.764 5.589 1.00 89.62 101 MET A O 1
ATOM 836 N N . LEU A 1 102 ? 7.669 -0.222 7.584 1.00 90.12 102 LEU A N 1
ATOM 837 C CA . LEU A 1 102 ? 6.829 0.941 7.826 1.00 90.12 102 LEU A CA 1
ATOM 838 C C . LEU A 1 102 ? 7.711 2.183 7.869 1.00 90.12 102 LEU A C 1
ATOM 840 O O . LEU A 1 102 ? 8.735 2.208 8.559 1.00 90.12 102 LEU A O 1
ATOM 844 N N . LYS A 1 103 ? 7.319 3.216 7.127 1.00 85.94 103 LYS A N 1
ATOM 845 C CA . LYS A 1 103 ? 8.116 4.430 6.963 1.00 85.94 103 LYS A CA 1
ATOM 846 C C . LYS A 1 103 ? 7.378 5.658 7.478 1.00 85.94 103 LYS A C 1
ATOM 848 O O . LYS A 1 103 ? 6.658 6.284 6.711 1.00 85.94 103 LYS A O 1
ATOM 853 N N . PRO A 1 104 ? 7.555 6.009 8.759 1.00 87.94 104 PRO A N 1
ATOM 854 C CA . PRO A 1 104 ? 6.985 7.221 9.309 1.00 87.94 104 PRO A CA 1
ATOM 855 C C . PRO A 1 104 ? 7.926 8.419 9.172 1.00 87.94 104 PRO A C 1
ATOM 857 O O . PRO A 1 104 ? 9.154 8.289 9.053 1.00 87.94 104 PRO A O 1
ATOM 860 N N . MET A 1 105 ? 7.335 9.602 9.290 1.00 84.81 105 MET A N 1
ATOM 861 C CA . MET A 1 105 ? 8.010 10.818 9.725 1.00 84.81 105 MET A CA 1
ATOM 862 C C . MET A 1 105 ? 7.730 11.047 11.216 1.00 84.81 105 MET A C 1
ATOM 864 O O . MET A 1 105 ? 6.691 10.639 11.726 1.00 84.81 105 MET A O 1
ATOM 868 N N . ALA A 1 106 ? 8.662 11.677 11.932 1.00 85.50 106 ALA A N 1
ATOM 869 C CA . ALA A 1 106 ? 8.393 12.108 13.300 1.00 85.50 106 ALA A CA 1
ATOM 870 C C . ALA A 1 106 ? 7.341 13.229 13.308 1.00 85.50 106 ALA A C 1
ATOM 872 O O . ALA A 1 106 ? 7.394 14.133 12.473 1.00 85.50 106 ALA A O 1
ATOM 873 N N . GLY A 1 107 ? 6.432 13.172 14.276 1.00 83.19 107 GLY A N 1
ATOM 874 C CA . GLY A 1 107 ? 5.252 14.026 14.357 1.00 83.19 107 GLY A CA 1
ATOM 875 C C . GLY A 1 107 ? 3.973 13.223 14.149 1.00 83.19 107 GLY A C 1
ATOM 876 O O . GLY A 1 107 ? 4.007 12.082 13.708 1.00 83.19 107 GLY A O 1
ATOM 877 N N . ASP A 1 108 ? 2.848 13.832 14.489 1.00 79.31 108 ASP A N 1
ATOM 878 C CA . ASP A 1 108 ? 1.511 13.325 14.196 1.00 79.31 108 ASP A CA 1
ATOM 879 C C . ASP A 1 108 ? 0.737 14.494 13.589 1.00 79.31 108 ASP A C 1
ATOM 881 O O . ASP A 1 108 ? 0.498 15.465 14.301 1.00 79.31 108 ASP A O 1
ATOM 885 N N . HIS A 1 109 ? 0.437 14.462 12.284 1.00 82.19 109 HIS A N 1
ATOM 886 C CA . HIS A 1 109 ? -0.332 15.520 11.609 1.00 82.19 109 HIS A CA 1
ATOM 887 C C . HIS A 1 109 ? -1.830 15.198 11.534 1.00 82.19 109 HIS A C 1
ATOM 889 O O . HIS A 1 109 ? -2.622 16.049 11.126 1.00 82.19 109 HIS A O 1
ATOM 895 N N . TYR A 1 110 ? -2.222 13.988 11.934 1.00 80.50 110 TYR A N 1
ATOM 896 C CA . TYR A 1 110 ? -3.592 13.487 11.927 1.00 80.50 110 TYR A CA 1
ATOM 897 C C . TYR A 1 110 ? -4.048 13.234 13.369 1.00 80.50 110 TYR A C 1
ATOM 899 O O . TYR A 1 110 ? -4.625 12.194 13.661 1.00 80.50 110 TYR A O 1
ATOM 907 N N . HIS A 1 111 ? -3.794 14.214 14.247 1.00 81.75 111 HIS A N 1
ATOM 908 C CA . HIS A 1 111 ? -3.920 14.253 15.718 1.00 81.75 111 HIS A CA 1
ATOM 909 C C . HIS A 1 111 ? -5.081 13.489 16.402 1.00 81.75 111 HIS A C 1
ATOM 911 O O . HIS A 1 111 ? -5.089 13.343 17.631 1.00 81.75 111 HIS A O 1
ATOM 917 N N . GLU A 1 112 ? -6.083 13.043 15.648 1.00 89.19 112 GLU A N 1
ATOM 918 C CA . GLU A 1 112 ? -7.239 12.270 16.092 1.00 89.19 112 GLU A CA 1
ATOM 919 C C . GLU A 1 112 ? -7.062 10.742 15.984 1.00 89.19 112 GLU A C 1
ATOM 921 O O . GLU A 1 112 ? -7.934 10.001 16.440 1.00 89.19 112 GLU A O 1
ATOM 926 N N . ASP A 1 113 ? -5.929 10.231 15.488 1.00 90.69 113 ASP A N 1
ATOM 927 C CA . ASP A 1 113 ? -5.631 8.783 15.467 1.00 90.69 113 ASP A CA 1
ATOM 928 C C . ASP A 1 113 ? -5.724 8.140 16.866 1.00 90.69 113 ASP A C 1
ATOM 930 O O . ASP A 1 113 ? -6.178 7.001 17.039 1.00 90.69 113 ASP A O 1
ATOM 934 N N . LYS A 1 114 ? -5.374 8.913 17.900 1.00 92.38 114 LYS A N 1
ATOM 935 C CA . LYS A 1 114 ? -5.494 8.522 19.312 1.00 92.38 114 LYS A CA 1
ATOM 936 C C . LYS A 1 114 ? -6.926 8.232 19.752 1.00 92.38 114 LYS A C 1
ATOM 938 O O . LYS A 1 114 ? -7.127 7.522 20.735 1.00 92.38 114 LYS A O 1
ATOM 943 N N . LEU A 1 115 ? -7.942 8.765 19.068 1.00 92.94 115 LEU A N 1
ATOM 944 C CA . LEU A 1 115 ? -9.332 8.465 19.403 1.00 92.94 115 LEU A CA 1
ATOM 945 C C . LEU A 1 115 ? -9.652 7.004 19.115 1.00 92.94 115 LEU A C 1
ATOM 947 O O . LEU A 1 115 ? -10.279 6.349 19.955 1.00 92.94 115 LEU A O 1
ATOM 951 N N . ALA A 1 116 ? -9.202 6.510 17.958 1.00 93.50 116 ALA A N 1
ATOM 952 C CA . ALA A 1 116 ? -9.348 5.119 17.560 1.00 93.50 116 ALA A CA 1
ATOM 953 C C . ALA A 1 116 ? -8.505 4.213 18.466 1.00 93.50 116 ALA A C 1
ATOM 955 O O . ALA A 1 116 ? -9.032 3.252 19.026 1.00 93.50 116 ALA A O 1
ATOM 956 N N . LEU A 1 117 ? -7.230 4.569 18.661 1.00 95.50 117 LEU A N 1
ATOM 957 C CA . LEU A 1 117 ? -6.242 3.733 19.348 1.00 95.50 117 LEU A CA 1
ATOM 958 C C . LEU A 1 117 ? -6.271 3.819 20.884 1.00 95.50 117 LEU A C 1
ATOM 960 O O . LEU A 1 117 ? -5.774 2.917 21.544 1.00 95.50 117 LEU A O 1
ATOM 964 N N . LYS A 1 118 ? -6.860 4.865 21.473 1.00 95.12 118 LYS A N 1
ATOM 965 C CA . LYS A 1 118 ? -6.850 5.162 22.924 1.00 95.12 118 LYS A CA 1
ATOM 966 C C . LYS A 1 118 ? -5.461 5.402 23.532 1.00 95.12 118 LYS A C 1
ATOM 968 O O . LYS A 1 118 ? -5.305 5.338 24.750 1.00 95.12 118 LYS A O 1
ATOM 973 N N . PHE A 1 119 ? -4.471 5.731 22.710 1.00 93.75 119 PHE A N 1
ATOM 974 C CA . PHE A 1 119 ? -3.151 6.187 23.141 1.00 93.75 119 PHE A CA 1
ATOM 975 C C . PHE A 1 119 ? -2.563 7.157 22.111 1.00 93.75 119 PHE A C 1
ATOM 977 O O . PHE A 1 119 ? -2.962 7.145 20.947 1.00 93.75 119 PHE A O 1
ATOM 984 N N . ASP A 1 120 ? -1.629 8.001 22.548 1.00 90.06 120 ASP A N 1
ATOM 985 C CA . ASP A 1 120 ? -0.979 8.978 21.676 1.00 90.06 120 ASP A CA 1
ATOM 986 C C . ASP A 1 120 ? 0.036 8.319 20.736 1.00 90.06 120 ASP A C 1
ATOM 988 O O . ASP A 1 120 ? 0.744 7.377 21.098 1.00 90.06 120 ASP A O 1
ATOM 992 N N . ASN A 1 121 ? 0.141 8.877 19.535 1.00 87.31 121 ASN A N 1
ATOM 993 C CA . ASN A 1 121 ? 1.110 8.495 18.524 1.00 87.31 121 ASN A CA 1
ATOM 994 C C . ASN A 1 121 ? 2.031 9.685 18.222 1.00 87.31 121 ASN A C 1
ATOM 996 O O . ASN A 1 121 ? 1.624 10.840 18.297 1.00 87.31 121 ASN A O 1
ATOM 1000 N N . THR A 1 122 ? 3.290 9.408 17.899 1.00 89.81 122 THR A N 1
ATOM 1001 C CA . THR A 1 122 ? 4.293 10.430 17.548 1.00 89.81 122 THR A CA 1
ATOM 1002 C C . THR A 1 122 ? 4.907 10.197 16.170 1.00 89.81 122 THR A C 1
ATOM 1004 O O . THR A 1 122 ? 5.905 10.837 15.825 1.00 89.81 122 THR A O 1
ATOM 1007 N N . LEU A 1 123 ? 4.342 9.261 15.404 1.00 90.62 123 LEU A N 1
ATOM 1008 C CA . LEU A 1 123 ? 4.833 8.823 14.107 1.00 90.62 123 LEU A CA 1
ATOM 1009 C C . LEU A 1 123 ? 3.745 8.946 13.043 1.00 90.62 123 LEU A C 1
ATOM 1011 O O . LEU A 1 123 ? 2.715 8.286 13.118 1.00 90.62 123 LEU A O 1
ATOM 1015 N N . ASP A 1 124 ? 4.008 9.714 11.997 1.00 88.81 124 ASP A N 1
ATOM 1016 C CA . ASP A 1 124 ? 3.069 9.909 10.904 1.00 88.81 124 ASP A CA 1
ATOM 1017 C C . ASP A 1 124 ? 3.494 9.095 9.689 1.00 88.81 124 ASP A C 1
ATOM 1019 O O . ASP A 1 124 ? 4.509 9.374 9.042 1.00 88.81 124 ASP A O 1
ATOM 1023 N N . PHE A 1 125 ? 2.709 8.070 9.375 1.00 89.56 125 PHE A N 1
ATOM 1024 C CA . PHE A 1 125 ? 2.983 7.192 8.247 1.00 89.56 125 PHE A CA 1
ATOM 1025 C C . PHE A 1 125 ? 2.467 7.789 6.934 1.00 89.56 125 PHE A C 1
ATOM 1027 O O . PHE A 1 125 ? 3.138 7.661 5.907 1.00 89.56 125 PHE A O 1
ATOM 1034 N N . MET A 1 126 ? 1.347 8.519 6.963 1.00 86.75 126 MET A N 1
ATOM 1035 C CA . MET A 1 126 ? 0.759 9.122 5.762 1.00 86.75 126 MET A CA 1
ATOM 1036 C C . MET A 1 126 ? 1.450 10.374 5.282 1.00 86.75 126 MET A C 1
ATOM 1038 O O . MET A 1 126 ? 1.403 10.673 4.090 1.00 86.75 126 MET A O 1
ATOM 1042 N N . TRP A 1 127 ? 2.137 11.087 6.163 1.00 82.94 127 TRP A N 1
ATOM 1043 C CA . TRP A 1 127 ? 2.884 12.269 5.763 1.00 82.94 127 TRP A CA 1
ATOM 1044 C C . TRP A 1 127 ? 4.008 11.961 4.769 1.00 82.94 127 TRP A C 1
ATOM 1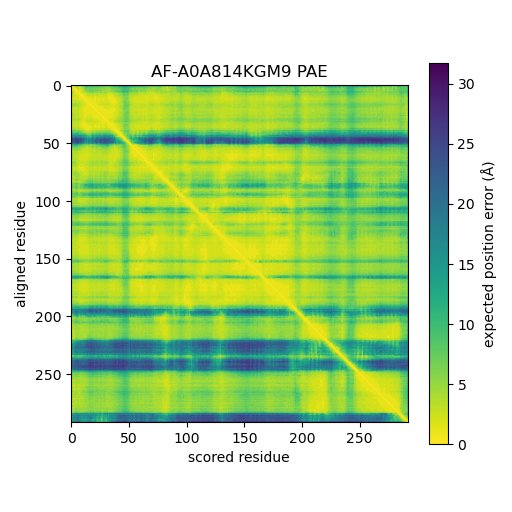046 O O . TRP A 1 127 ? 4.360 12.799 3.940 1.00 82.94 127 TRP A O 1
ATOM 1056 N N . THR A 1 128 ? 4.541 10.735 4.797 1.00 77.44 128 THR A N 1
ATOM 1057 C CA . THR A 1 128 ? 5.512 10.285 3.789 1.00 77.44 128 THR A CA 1
ATOM 1058 C C . THR A 1 128 ? 4.878 10.048 2.420 1.00 77.44 128 THR A C 1
ATOM 1060 O O . THR A 1 128 ? 5.594 10.027 1.421 1.00 77.44 128 THR A O 1
ATOM 1063 N N . ASN A 1 129 ? 3.552 9.866 2.375 1.00 79.81 129 ASN A N 1
ATOM 1064 C CA . ASN A 1 129 ? 2.757 9.615 1.178 1.00 79.81 129 ASN A CA 1
ATOM 1065 C C . ASN A 1 129 ? 3.373 8.531 0.267 1.00 79.81 129 ASN A C 1
ATOM 1067 O O . ASN A 1 129 ? 3.358 8.630 -0.964 1.00 79.81 129 ASN A O 1
ATOM 1071 N N . ARG A 1 130 ? 3.979 7.510 0.885 1.00 80.75 130 ARG A N 1
ATOM 1072 C CA . ARG A 1 130 ? 4.608 6.389 0.188 1.00 80.75 130 ARG A CA 1
ATOM 1073 C C . ARG A 1 130 ? 3.590 5.289 -0.022 1.00 80.75 130 ARG A C 1
ATOM 1075 O O . ARG A 1 130 ? 3.018 4.788 0.940 1.00 80.75 130 ARG A O 1
ATOM 1082 N N . MET A 1 131 ? 3.415 4.907 -1.281 1.00 84.69 131 MET A N 1
ATOM 1083 C CA . MET A 1 131 ? 2.482 3.862 -1.684 1.00 84.69 131 MET A CA 1
ATOM 1084 C C . MET A 1 131 ? 3.203 2.771 -2.494 1.00 84.69 131 MET A C 1
ATOM 1086 O O . MET A 1 131 ? 4.168 3.076 -3.204 1.00 84.69 131 MET A O 1
ATOM 1090 N N . PRO A 1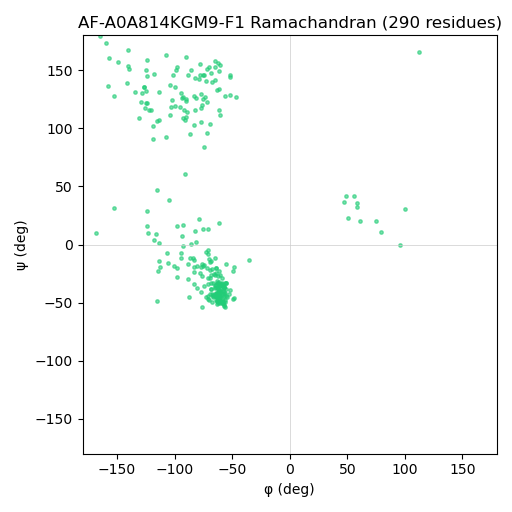 132 ? 2.736 1.511 -2.440 1.00 88.81 132 PRO A N 1
ATOM 1091 C CA . PRO A 1 132 ? 1.671 1.017 -1.567 1.00 88.81 132 PRO A CA 1
ATOM 1092 C C . PRO A 1 132 ? 2.103 0.960 -0.100 1.00 88.81 132 PRO A C 1
ATOM 1094 O O . PRO A 1 132 ? 3.282 0.749 0.191 1.00 88.81 132 PRO A O 1
ATOM 1097 N N . MET A 1 133 ? 1.142 1.084 0.812 1.00 90.62 133 MET A N 1
ATOM 1098 C CA . MET A 1 133 ? 1.351 0.734 2.217 1.00 90.62 133 MET A CA 1
ATOM 1099 C C . MET A 1 133 ? 0.989 -0.726 2.448 1.00 90.62 133 MET A C 1
ATOM 1101 O O . MET A 1 133 ? -0.108 -1.160 2.099 1.00 90.62 133 MET A O 1
ATOM 1105 N N . TRP A 1 134 ? 1.934 -1.483 3.002 1.00 93.12 134 TRP A N 1
ATOM 1106 C CA . TRP A 1 134 ? 1.851 -2.935 3.110 1.00 93.12 134 TRP A CA 1
ATOM 1107 C C . TRP A 1 134 ? 1.515 -3.389 4.521 1.00 93.12 134 TRP A C 1
ATOM 1109 O O . TRP A 1 134 ? 2.121 -2.934 5.490 1.00 93.12 134 TRP A O 1
ATOM 1119 N N . TYR A 1 135 ? 0.618 -4.366 4.608 1.00 96.06 135 TYR A N 1
ATOM 1120 C CA . TYR A 1 135 ? 0.234 -5.015 5.857 1.00 96.06 135 TYR A CA 1
ATOM 1121 C C . TYR A 1 135 ? 0.042 -6.513 5.634 1.00 96.06 135 TYR A C 1
ATOM 1123 O O . TYR A 1 135 ? -0.272 -6.951 4.526 1.00 96.06 135 TYR A O 1
ATOM 1131 N N . ARG A 1 136 ? 0.223 -7.311 6.686 1.00 96.25 136 ARG A N 1
ATOM 1132 C CA . ARG A 1 136 ? -0.237 -8.702 6.689 1.00 96.25 136 ARG A CA 1
ATOM 1133 C C . ARG A 1 136 ? -1.759 -8.730 6.699 1.00 96.25 136 ARG A C 1
ATOM 1135 O O . ARG A 1 136 ? -2.384 -7.869 7.320 1.00 96.25 136 ARG A O 1
ATOM 1142 N N . TRP A 1 137 ? -2.335 -9.749 6.072 1.00 96.06 137 TRP A N 1
ATOM 1143 C CA . TRP A 1 137 ? -3.774 -10.012 6.134 1.00 96.06 137 TRP A CA 1
ATOM 1144 C C . TRP A 1 137 ? -4.299 -9.976 7.585 1.00 96.06 137 TRP A C 1
ATOM 1146 O O . TRP A 1 137 ? -5.287 -9.298 7.867 1.00 96.06 137 TRP A O 1
ATOM 1156 N N . GLU A 1 138 ? -3.615 -10.630 8.537 1.00 97.19 138 GLU A N 1
ATOM 1157 C CA . GLU A 1 138 ? -4.134 -10.767 9.907 1.00 97.19 138 GLU A CA 1
ATOM 1158 C C . GLU A 1 138 ? -4.170 -9.434 10.661 1.00 97.19 138 GLU A C 1
ATOM 1160 O O . GLU A 1 138 ? -4.987 -9.258 11.564 1.00 97.19 138 GLU A O 1
ATOM 1165 N N . THR A 1 139 ? -3.312 -8.483 10.286 1.00 98.25 139 THR A N 1
ATOM 1166 C CA . THR A 1 139 ? -3.190 -7.189 10.965 1.00 98.25 139 THR A CA 1
ATOM 1167 C C . THR A 1 139 ? -4.491 -6.396 10.908 1.00 98.25 139 THR A C 1
ATOM 1169 O O . THR A 1 139 ? -4.844 -5.740 11.886 1.00 98.25 139 THR A O 1
ATOM 1172 N N . TYR A 1 140 ? -5.243 -6.486 9.806 1.00 98.06 140 TYR A N 1
ATOM 1173 C CA . TYR A 1 140 ? -6.539 -5.816 9.680 1.00 98.06 140 TYR A CA 1
ATOM 1174 C C . TYR A 1 140 ? -7.543 -6.360 10.703 1.00 98.06 140 TYR A C 1
ATOM 1176 O O . TYR A 1 140 ? -8.120 -5.598 11.482 1.00 98.06 140 TYR A O 1
ATOM 1184 N N . GLN A 1 141 ? -7.699 -7.686 10.768 1.00 97.62 141 GLN A N 1
ATOM 1185 C CA . GLN A 1 141 ? -8.585 -8.336 11.734 1.00 97.62 141 GLN A CA 1
ATOM 1186 C C . GLN A 1 141 ? -8.158 -8.049 13.180 1.00 97.62 141 GLN A C 1
ATOM 1188 O O . GLN A 1 141 ? -8.992 -7.706 14.022 1.00 97.62 141 GLN A O 1
ATOM 1193 N N . ASN A 1 142 ? -6.862 -8.159 13.469 1.00 98.44 142 ASN A N 1
ATOM 1194 C CA . ASN A 1 142 ? -6.310 -7.926 14.799 1.00 98.44 142 ASN A CA 1
ATOM 1195 C C . ASN A 1 142 ? -6.514 -6.478 15.257 1.00 98.44 142 ASN A C 1
ATOM 1197 O O . ASN A 1 142 ? -6.939 -6.255 16.393 1.00 98.44 142 ASN A O 1
ATOM 1201 N N . LEU A 1 143 ? -6.315 -5.500 14.367 1.00 98.44 143 LEU A N 1
ATOM 1202 C CA . LEU A 1 143 ? -6.611 -4.098 14.651 1.00 98.44 143 LEU A CA 1
ATOM 1203 C C . LEU A 1 143 ? -8.100 -3.887 14.947 1.00 98.44 143 LEU A C 1
ATOM 1205 O O . LEU A 1 143 ? -8.435 -3.234 15.937 1.00 98.44 143 LEU A O 1
ATOM 1209 N N . ARG A 1 144 ? -9.005 -4.426 14.118 1.00 98.25 144 ARG A N 1
ATOM 1210 C CA . ARG A 1 144 ? -10.452 -4.276 14.352 1.00 98.25 144 ARG A CA 1
ATOM 1211 C C . ARG A 1 144 ? -10.865 -4.864 15.702 1.00 98.25 144 ARG A C 1
ATOM 1213 O O . ARG A 1 144 ? -11.641 -4.241 16.432 1.00 98.25 144 ARG A O 1
ATOM 1220 N N . ASN A 1 145 ? -10.300 -6.014 16.074 1.00 98.38 145 ASN A N 1
ATOM 1221 C CA . ASN A 1 145 ? -10.503 -6.631 17.387 1.00 98.38 145 ASN A CA 1
ATOM 1222 C C . ASN A 1 145 ? -9.952 -5.755 18.521 1.00 98.38 145 ASN A C 1
ATOM 1224 O O . ASN A 1 145 ? -10.629 -5.554 19.529 1.00 98.38 145 ASN A O 1
ATOM 1228 N N . TYR A 1 146 ? -8.748 -5.204 18.352 1.00 98.31 146 TYR A N 1
ATOM 1229 C CA . TYR A 1 146 ? -8.146 -4.289 19.317 1.00 98.31 146 TYR A CA 1
ATOM 1230 C C . TYR A 1 146 ? -9.021 -3.057 19.558 1.00 98.31 146 TYR A C 1
ATOM 1232 O O . TYR A 1 146 ? -9.335 -2.748 20.705 1.00 98.31 146 TYR A O 1
ATOM 1240 N N . ILE A 1 147 ? -9.464 -2.388 18.490 1.00 98.00 147 ILE A N 1
ATOM 1241 C CA . ILE A 1 147 ? -10.339 -1.215 18.586 1.00 98.00 147 ILE A CA 1
ATOM 1242 C C . ILE A 1 147 ? -11.656 -1.595 19.270 1.00 98.00 147 ILE A C 1
ATOM 1244 O O . ILE A 1 147 ? -12.078 -0.901 20.188 1.00 98.00 147 ILE A O 1
ATOM 1248 N N . SER A 1 148 ? -12.262 -2.729 18.916 1.00 97.38 148 SER A N 1
ATOM 1249 C CA . SER A 1 148 ? -13.490 -3.204 19.573 1.00 97.38 148 SER A CA 1
ATOM 1250 C C . SER A 1 148 ? -13.308 -3.337 21.095 1.00 97.38 148 SER A C 1
ATOM 1252 O O . SER A 1 148 ? -14.128 -2.856 21.878 1.00 97.38 148 SER A O 1
ATOM 1254 N N . LEU A 1 149 ? -12.185 -3.914 21.541 1.00 97.44 149 LEU A N 1
ATOM 1255 C CA . LEU A 1 149 ? -11.847 -4.032 22.965 1.00 97.44 149 LEU A CA 1
ATOM 1256 C C . LEU A 1 149 ? -11.581 -2.671 23.624 1.00 97.44 149 LEU A C 1
ATOM 1258 O O . LEU A 1 149 ? -12.104 -2.400 24.704 1.00 97.44 149 LEU A O 1
ATOM 1262 N N . ALA A 1 150 ? -10.811 -1.799 22.968 1.00 96.50 150 ALA A N 1
ATOM 1263 C CA . ALA A 1 150 ? -10.498 -0.453 23.451 1.00 96.50 150 ALA A CA 1
ATOM 1264 C C . ALA A 1 150 ? -11.745 0.449 23.562 1.00 96.50 150 ALA A C 1
ATOM 1266 O O . ALA A 1 150 ? -11.749 1.436 24.300 1.00 96.50 150 ALA A O 1
ATOM 1267 N N . TRP A 1 151 ? -12.820 0.088 22.859 1.00 96.25 151 TRP A N 1
ATOM 1268 C CA . TRP A 1 151 ? -14.130 0.735 22.882 1.00 96.25 151 TRP A CA 1
ATOM 1269 C C . TRP A 1 151 ? -15.172 -0.070 23.679 1.00 96.25 151 TRP A C 1
ATOM 1271 O O . TRP A 1 151 ? -16.352 -0.116 23.326 1.00 96.25 151 TRP A O 1
ATOM 1281 N N . ASN A 1 152 ? -14.745 -0.679 24.792 1.00 95.44 152 ASN A N 1
ATOM 1282 C CA . ASN A 1 152 ? -15.594 -1.396 25.755 1.00 95.44 152 ASN A CA 1
ATOM 1283 C C . ASN A 1 152 ? -16.390 -2.570 25.153 1.00 95.44 152 ASN A C 1
ATOM 1285 O O . ASN A 1 152 ? -17.502 -2.857 25.593 1.00 95.44 152 ASN A O 1
ATOM 1289 N N . GLY A 1 153 ? -15.835 -3.249 24.148 1.00 89.50 153 GLY A N 1
ATOM 1290 C CA . GLY A 1 153 ? -16.483 -4.384 23.486 1.00 89.50 153 GLY A CA 1
ATOM 1291 C C . GLY A 1 153 ? -17.549 -3.994 22.459 1.00 89.50 153 GLY A C 1
ATOM 1292 O O . GLY A 1 153 ? -18.280 -4.869 21.999 1.00 89.50 153 GLY A O 1
ATOM 1293 N N . SER A 1 154 ? -17.644 -2.709 22.096 1.00 92.62 154 SER A N 1
ATOM 1294 C CA . SER A 1 154 ? -18.447 -2.269 20.945 1.00 92.62 154 SER A CA 1
ATOM 1295 C C . SER A 1 154 ? -17.922 -2.919 19.664 1.00 92.62 154 SER A C 1
ATOM 1297 O O . SER A 1 154 ? -16.740 -3.256 19.583 1.00 92.62 154 SER A O 1
ATOM 1299 N N . SER A 1 155 ? -18.772 -3.080 18.647 1.00 95.06 155 SER A N 1
ATOM 1300 C CA . SER A 1 155 ? -18.282 -3.534 17.343 1.00 95.06 155 SER A CA 1
ATOM 1301 C C . SER A 1 155 ? -17.296 -2.516 16.752 1.00 95.06 155 SER A C 1
ATOM 1303 O O . SER A 1 155 ? -17.350 -1.325 17.081 1.00 95.06 155 SER A O 1
ATOM 1305 N N . PHE A 1 156 ? -16.404 -2.961 15.861 1.00 95.00 156 PHE A N 1
ATOM 1306 C CA . PHE A 1 156 ? -15.508 -2.039 15.158 1.00 95.00 156 PHE A CA 1
ATOM 1307 C C . PHE A 1 156 ? -16.289 -0.965 14.392 1.00 95.00 156 PHE A C 1
ATOM 1309 O O . PHE A 1 156 ? -15.898 0.195 14.433 1.00 95.00 156 PHE A O 1
ATOM 1316 N N . ASP A 1 157 ? -17.396 -1.325 13.735 1.00 92.81 157 ASP A N 1
ATOM 1317 C CA . ASP A 1 157 ? -18.204 -0.368 12.974 1.00 92.81 157 ASP A CA 1
ATOM 1318 C C . ASP A 1 157 ? -18.825 0.699 13.882 1.00 92.81 157 ASP A C 1
ATOM 1320 O O . ASP A 1 157 ? -18.775 1.883 13.551 1.00 92.81 157 ASP A O 1
ATOM 1324 N N . ASP A 1 158 ? -19.332 0.314 15.057 1.00 91.94 158 ASP A N 1
ATOM 1325 C CA . ASP A 1 158 ? -19.844 1.276 16.040 1.00 91.94 158 ASP A CA 1
ATOM 1326 C C . ASP A 1 158 ? -18.727 2.206 16.533 1.00 91.94 158 ASP A C 1
ATOM 1328 O O . ASP A 1 158 ? -18.898 3.425 16.571 1.00 91.94 158 ASP A O 1
ATOM 1332 N N . ALA A 1 159 ? -17.550 1.655 16.849 1.00 93.38 159 ALA A N 1
ATOM 1333 C CA . ALA A 1 159 ? -16.385 2.447 17.240 1.00 93.38 159 ALA A CA 1
ATOM 1334 C C . ALA A 1 159 ? -15.942 3.407 16.120 1.00 93.38 159 ALA A C 1
ATOM 1336 O O . ALA A 1 159 ? -15.697 4.587 16.379 1.00 93.38 159 ALA A O 1
ATOM 1337 N N . PHE A 1 160 ? -15.895 2.931 14.872 1.00 92.25 160 PHE A N 1
ATOM 1338 C CA . PHE A 1 160 ? -15.553 3.719 13.689 1.00 92.25 160 PHE A CA 1
ATOM 1339 C C . PHE A 1 160 ? -16.524 4.875 13.482 1.00 92.25 160 PHE A C 1
ATOM 1341 O O . PHE A 1 160 ? -16.091 6.005 13.259 1.00 92.25 160 PHE A O 1
ATOM 1348 N N . ILE A 1 161 ? -17.833 4.643 13.606 1.00 89.19 161 ILE A N 1
ATOM 1349 C CA . ILE A 1 161 ? -18.852 5.696 13.488 1.00 89.19 161 ILE A CA 1
ATOM 1350 C C . ILE A 1 161 ? -18.622 6.811 14.507 1.00 89.19 161 ILE A C 1
ATOM 1352 O O . ILE A 1 161 ? -18.894 7.975 14.190 1.00 89.19 161 ILE A O 1
ATOM 1356 N N . GLU A 1 162 ? -18.155 6.458 15.704 1.00 89.12 162 GLU A N 1
ATOM 1357 C CA . GLU A 1 162 ? -17.880 7.393 16.787 1.00 89.12 162 GLU A CA 1
ATOM 1358 C C . GLU A 1 162 ? -16.584 8.172 16.567 1.00 89.12 162 GLU A C 1
ATOM 1360 O O . GLU A 1 162 ? -16.632 9.403 16.562 1.00 89.12 162 GLU A O 1
ATOM 1365 N N . PHE A 1 163 ? -15.442 7.512 16.338 1.00 90.00 163 PHE A N 1
ATOM 1366 C CA . PHE A 1 163 ? -14.188 8.253 16.159 1.00 90.00 163 PHE A CA 1
ATOM 1367 C C . PHE A 1 163 ? -14.117 9.013 14.836 1.00 90.00 163 PHE A C 1
ATOM 1369 O O . PHE A 1 163 ? -13.528 10.088 14.806 1.00 90.00 163 PHE A O 1
ATOM 1376 N N . SER A 1 164 ? -14.791 8.544 13.780 1.00 87.88 164 SER A N 1
ATOM 1377 C CA . SER A 1 164 ? -14.838 9.257 12.492 1.00 87.88 164 SER A CA 1
ATOM 1378 C C . SER A 1 164 ? -15.669 10.546 12.526 1.00 87.88 164 SER A C 1
ATOM 1380 O O . SER A 1 164 ? -15.645 11.328 11.576 1.00 87.88 164 SER A O 1
ATOM 1382 N N . LYS A 1 165 ? -16.402 10.821 13.621 1.00 85.31 165 LYS A N 1
ATOM 1383 C CA . LYS A 1 165 ? -17.050 12.132 13.826 1.00 85.31 165 LYS A CA 1
ATOM 1384 C C . LYS A 1 165 ? -16.025 13.260 13.892 1.00 85.31 165 LYS A C 1
ATOM 1386 O O . LYS A 1 165 ? -16.335 14.374 13.473 1.00 85.31 165 LYS A O 1
ATOM 1391 N N . ASN A 1 166 ? -14.833 12.968 14.403 1.00 77.56 166 ASN A N 1
ATOM 1392 C CA . ASN A 1 166 ? -13.734 13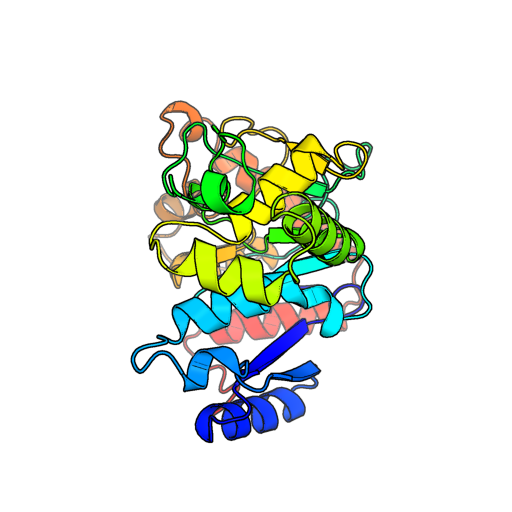.912 14.448 1.00 77.56 166 ASN A CA 1
ATOM 1393 C C . ASN A 1 166 ? -12.901 13.711 13.182 1.00 77.56 166 ASN A C 1
ATOM 1395 O O . ASN A 1 166 ? -12.268 12.680 12.979 1.00 77.56 166 ASN A O 1
ATOM 1399 N N . GLN A 1 167 ? -12.978 14.687 12.282 1.00 74.12 167 GLN A N 1
ATOM 1400 C CA . GLN A 1 167 ? -12.124 14.728 11.100 1.00 74.12 167 GLN A CA 1
ATOM 1401 C C . GLN A 1 167 ? -10.664 14.907 11.534 1.00 74.12 167 GLN A C 1
ATOM 1403 O O . GLN A 1 167 ? -10.401 15.521 12.565 1.00 74.12 167 GLN A O 1
ATOM 1408 N N . GLY A 1 168 ? -9.723 14.426 10.721 1.00 83.31 168 GLY A N 1
ATOM 1409 C CA . GLY A 1 168 ? -8.292 14.573 11.000 1.00 83.31 168 GLY A CA 1
ATOM 1410 C C . GLY A 1 168 ? -7.633 13.338 11.602 1.00 83.31 168 GLY A C 1
ATOM 1411 O O . GLY A 1 168 ? -6.678 13.505 12.338 1.00 83.31 168 GLY A O 1
ATOM 1412 N N . TYR A 1 169 ? -8.119 12.138 11.279 1.00 89.75 169 TYR A N 1
ATOM 1413 C CA . TYR A 1 169 ? -7.399 10.876 11.469 1.00 89.75 169 TYR A CA 1
ATOM 1414 C C . TYR A 1 169 ? -6.929 10.320 10.116 1.00 89.75 169 TYR A C 1
ATOM 1416 O O . TYR A 1 169 ? -7.442 10.694 9.053 1.00 89.75 169 TYR A O 1
ATOM 1424 N N . SER A 1 170 ? -5.989 9.385 10.164 1.00 91.56 170 SER A N 1
ATOM 1425 C CA . SER A 1 170 ? -5.446 8.655 9.028 1.00 91.56 170 SER A CA 1
ATOM 1426 C C . SER A 1 170 ? -5.574 7.151 9.271 1.00 91.56 170 SER A C 1
ATOM 1428 O O . SER A 1 170 ? -4.963 6.582 10.175 1.00 91.56 170 SER A O 1
ATOM 1430 N N . GLN A 1 171 ? -6.340 6.470 8.419 1.00 93.00 171 GLN A N 1
ATOM 1431 C CA . GLN A 1 171 ? -6.538 5.019 8.483 1.00 93.00 171 GLN A CA 1
ATOM 1432 C C . GLN A 1 171 ? -5.214 4.248 8.412 1.00 93.00 171 GLN A C 1
ATOM 1434 O O . GLN A 1 171 ? -5.004 3.265 9.121 1.00 93.00 171 GLN A O 1
ATOM 1439 N N . PHE A 1 172 ? -4.285 4.752 7.608 1.00 93.62 172 PHE A N 1
ATOM 1440 C CA . PHE A 1 172 ? -2.954 4.199 7.433 1.00 93.62 172 PHE A CA 1
ATOM 1441 C C . PHE A 1 172 ? -2.037 4.471 8.626 1.00 93.62 172 PHE A C 1
ATOM 1443 O O . PHE A 1 172 ? -1.231 3.613 8.986 1.00 93.62 172 PHE A O 1
ATOM 1450 N N . THR A 1 173 ? -2.161 5.636 9.266 1.00 94.56 173 THR A N 1
ATOM 1451 C CA . THR A 1 173 ? -1.417 5.940 10.494 1.00 94.56 173 THR A CA 1
ATOM 1452 C C . THR A 1 173 ? -1.936 5.071 11.638 1.00 94.56 173 THR A C 1
ATOM 1454 O O . THR A 1 173 ? -1.130 4.446 12.319 1.00 94.56 173 THR A O 1
ATOM 1457 N N . ILE A 1 174 ? -3.255 4.901 11.779 1.00 96.06 174 ILE A N 1
ATOM 1458 C CA . ILE A 1 174 ? -3.865 3.976 12.750 1.00 96.06 174 ILE A CA 1
ATOM 1459 C C . ILE A 1 174 ? -3.361 2.537 12.541 1.00 96.06 174 ILE A C 1
ATOM 1461 O O . ILE A 1 174 ? -2.857 1.923 13.486 1.00 96.06 174 ILE A O 1
ATOM 1465 N N . LEU A 1 175 ? -3.453 2.011 11.310 1.00 97.19 175 LEU A N 1
ATOM 1466 C CA . LEU A 1 175 ? -2.978 0.665 10.956 1.00 97.19 175 LEU A CA 1
ATOM 1467 C C . LEU A 1 175 ? -1.491 0.482 11.257 1.00 97.19 175 LEU A C 1
ATOM 1469 O O . LEU A 1 175 ? -1.106 -0.471 11.932 1.00 97.19 175 LEU A O 1
ATOM 1473 N N . SER A 1 176 ? -0.654 1.407 10.791 1.00 96.19 176 SER A N 1
ATOM 1474 C CA . SER A 1 176 ? 0.802 1.309 10.932 1.00 96.19 176 SER A CA 1
ATOM 1475 C C . SER A 1 176 ? 1.260 1.453 12.380 1.00 96.19 176 SER A C 1
ATOM 1477 O O . SER A 1 176 ? 2.156 0.730 12.817 1.00 96.19 176 SER A O 1
ATOM 1479 N N . THR A 1 177 ? 0.629 2.338 13.152 1.00 96.00 177 THR A N 1
ATOM 1480 C CA . THR A 1 177 ? 0.923 2.505 14.577 1.00 96.00 177 THR A CA 1
ATOM 1481 C C . THR A 1 177 ? 0.590 1.229 15.336 1.00 96.00 177 THR A C 1
ATOM 1483 O O . THR A 1 177 ? 1.454 0.704 16.040 1.00 96.00 177 THR A O 1
ATOM 1486 N N . TYR A 1 178 ? -0.603 0.661 15.127 1.00 97.62 178 TYR A N 1
ATOM 1487 C CA . TYR A 1 178 ? -0.971 -0.624 15.720 1.00 97.62 178 TYR A CA 1
ATOM 1488 C C . TYR A 1 178 ? 0.008 -1.739 15.334 1.00 97.62 178 TYR A C 1
ATOM 1490 O O . TYR A 1 178 ? 0.575 -2.396 16.210 1.00 97.62 178 TYR A O 1
ATOM 1498 N N . ALA A 1 179 ? 0.262 -1.901 14.035 1.00 97.69 179 ALA A N 1
ATOM 1499 C CA . ALA A 1 179 ? 1.171 -2.901 13.490 1.00 97.69 179 ALA A CA 1
ATOM 1500 C C . ALA A 1 179 ? 2.573 -2.806 14.115 1.00 97.69 179 ALA A C 1
ATOM 1502 O O . ALA A 1 179 ? 3.152 -3.804 14.545 1.00 97.69 179 ALA A O 1
ATOM 1503 N N . SER A 1 180 ? 3.111 -1.590 14.228 1.00 95.62 180 SER A N 1
ATOM 1504 C CA . SER A 1 180 ? 4.451 -1.370 14.773 1.00 95.62 180 SER A CA 1
ATOM 1505 C C . SER A 1 180 ? 4.570 -1.673 16.270 1.00 95.62 180 SER A C 1
ATOM 1507 O O . SER A 1 180 ? 5.621 -2.142 16.708 1.00 95.62 180 SER A O 1
ATOM 1509 N N . LEU A 1 181 ? 3.509 -1.433 17.048 1.00 95.94 181 LEU A N 1
ATOM 1510 C CA . LEU A 1 181 ? 3.520 -1.596 18.503 1.00 95.94 181 LEU A CA 1
ATOM 1511 C C . LEU A 1 181 ? 3.165 -3.018 18.935 1.00 95.94 181 LEU A C 1
ATOM 1513 O O . LEU A 1 181 ? 3.839 -3.588 19.793 1.00 95.94 181 LEU A O 1
ATOM 1517 N N . PHE A 1 182 ? 2.122 -3.596 18.342 1.00 97.62 182 PHE A N 1
ATOM 1518 C CA . PHE A 1 182 ? 1.552 -4.869 18.789 1.00 97.62 182 PHE A CA 1
ATOM 1519 C C . PHE A 1 182 ? 2.001 -6.061 17.941 1.00 97.62 182 PHE A C 1
ATOM 1521 O O . PHE A 1 182 ? 1.953 -7.197 18.406 1.00 97.62 182 PHE A O 1
ATOM 1528 N N . GLU A 1 183 ? 2.500 -5.815 16.729 1.00 97.69 183 GLU A N 1
ATOM 1529 C CA . GLU A 1 183 ? 2.904 -6.853 15.778 1.00 97.69 183 GLU A CA 1
ATOM 1530 C C . GLU A 1 183 ? 4.365 -6.687 15.320 1.00 97.69 183 GLU A C 1
ATOM 1532 O O . GLU A 1 183 ? 4.749 -7.112 14.233 1.00 97.69 183 GLU A O 1
ATOM 1537 N N . SER A 1 184 ? 5.227 -6.117 16.170 1.00 95.31 184 SER A N 1
ATOM 1538 C CA . SER A 1 184 ? 6.632 -5.763 15.868 1.00 95.31 184 SER A CA 1
ATOM 1539 C C . SER A 1 184 ? 7.529 -6.908 15.360 1.00 95.31 184 SER A C 1
ATOM 1541 O O . SER A 1 184 ? 8.579 -6.665 14.758 1.00 95.31 184 SER A O 1
ATOM 1543 N N . ASN A 1 185 ? 7.116 -8.165 15.541 1.00 96.38 185 ASN A N 1
ATOM 1544 C CA . ASN A 1 185 ? 7.773 -9.329 14.937 1.00 96.38 185 ASN A CA 1
ATOM 1545 C C . ASN A 1 185 ? 7.591 -9.400 13.412 1.00 96.38 185 ASN A C 1
ATOM 1547 O O . ASN A 1 185 ? 8.394 -10.037 12.736 1.00 96.38 185 ASN A O 1
ATOM 1551 N N . TYR A 1 186 ? 6.561 -8.749 12.873 1.00 96.25 186 TYR A N 1
ATOM 1552 C CA . TYR A 1 186 ? 6.250 -8.695 11.445 1.00 96.25 186 TYR A CA 1
ATOM 1553 C C . TYR A 1 186 ? 6.582 -7.351 10.811 1.00 96.25 186 TYR A C 1
ATOM 1555 O O . TYR A 1 186 ? 6.670 -7.286 9.589 1.00 96.25 186 TYR A O 1
ATOM 1563 N N . TYR A 1 187 ? 6.798 -6.305 11.611 1.00 95.69 187 TYR A N 1
ATOM 1564 C CA . TYR A 1 187 ? 6.985 -4.941 11.127 1.00 95.69 187 TYR A CA 1
ATOM 1565 C C . TYR A 1 187 ? 8.300 -4.331 11.603 1.00 95.69 187 TYR A C 1
ATOM 1567 O O . TYR A 1 187 ? 8.755 -4.556 12.726 1.00 95.69 187 TYR A O 1
ATOM 1575 N N . ARG A 1 188 ? 8.913 -3.512 10.751 1.00 92.44 188 ARG A N 1
ATOM 1576 C CA . ARG A 1 188 ? 10.095 -2.724 11.090 1.00 92.44 188 ARG A CA 1
ATOM 1577 C C . ARG A 1 188 ? 9.878 -1.270 10.711 1.00 92.44 188 ARG A C 1
ATOM 1579 O O . ARG A 1 188 ? 9.678 -0.952 9.541 1.00 92.44 188 ARG A O 1
ATOM 1586 N N . ILE A 1 189 ? 10.005 -0.388 11.698 1.00 90.38 189 ILE A N 1
ATOM 1587 C CA . ILE A 1 189 ? 10.075 1.050 11.453 1.00 90.38 189 ILE A CA 1
ATOM 1588 C C . ILE A 1 189 ? 11.434 1.374 10.831 1.00 90.38 189 ILE A C 1
ATOM 1590 O O . ILE A 1 189 ? 12.486 1.096 11.414 1.00 90.38 189 ILE A O 1
ATOM 1594 N N . ILE A 1 190 ? 11.399 1.984 9.652 1.00 85.69 190 ILE A N 1
ATOM 1595 C CA . ILE A 1 190 ? 12.551 2.609 9.010 1.00 85.69 190 ILE A CA 1
ATOM 1596 C C . ILE A 1 190 ? 12.197 4.082 8.867 1.00 85.69 190 ILE A C 1
ATOM 1598 O O . ILE A 1 190 ? 11.409 4.456 8.000 1.00 85.69 190 ILE A O 1
ATOM 1602 N N . MET A 1 191 ? 12.757 4.908 9.754 1.00 83.06 191 MET A N 1
ATOM 1603 C CA . MET A 1 191 ? 12.531 6.354 9.728 1.00 83.06 191 MET A CA 1
ATOM 1604 C C . MET A 1 191 ? 12.813 6.903 8.335 1.00 83.06 191 MET A C 1
ATOM 1606 O O . MET A 1 191 ? 13.722 6.423 7.657 1.00 83.06 191 MET A O 1
ATOM 1610 N N . ASN A 1 192 ? 12.063 7.920 7.912 1.00 68.88 192 ASN A N 1
ATOM 1611 C CA . ASN A 1 192 ? 12.240 8.483 6.574 1.00 68.88 192 ASN A C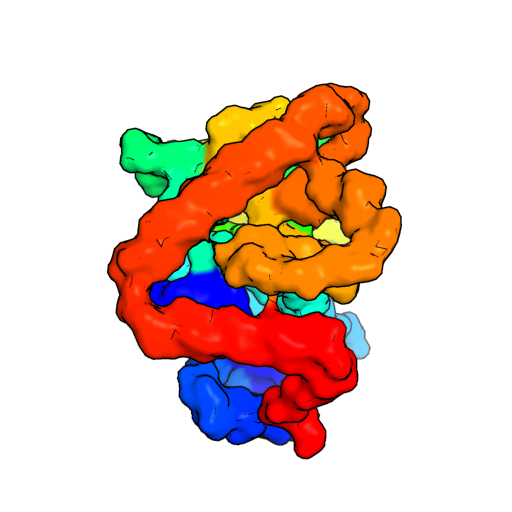A 1
ATOM 1612 C C . ASN A 1 192 ? 13.683 8.947 6.302 1.00 68.88 192 ASN A C 1
ATOM 1614 O O . ASN A 1 192 ? 14.187 8.758 5.201 1.00 68.88 192 ASN A O 1
ATOM 1618 N N . SER A 1 193 ? 14.365 9.429 7.346 1.00 64.00 193 SER A N 1
ATOM 1619 C CA . SER A 1 193 ? 15.778 9.815 7.331 1.00 64.00 193 SER A CA 1
ATOM 1620 C C . SER A 1 193 ? 16.763 8.646 7.178 1.00 64.00 193 SER A C 1
ATOM 1622 O O . SER A 1 193 ? 17.939 8.875 6.889 1.00 64.00 193 SER A O 1
ATOM 1624 N N . ASP A 1 194 ? 16.332 7.394 7.365 1.00 66.25 194 ASP A N 1
ATOM 1625 C CA . ASP A 1 194 ? 17.167 6.222 7.114 1.00 66.25 194 ASP A CA 1
ATOM 1626 C C . ASP A 1 194 ? 17.136 5.864 5.628 1.00 66.25 194 ASP A C 1
ATOM 1628 O O . ASP A 1 194 ? 16.202 5.275 5.071 1.00 66.25 194 ASP A O 1
ATOM 1632 N N . THR A 1 195 ? 18.231 6.237 4.983 1.00 53.81 195 THR A N 1
ATOM 1633 C CA . THR A 1 195 ? 18.402 6.106 3.544 1.00 53.81 195 THR A CA 1
ATOM 1634 C C . THR A 1 195 ? 18.915 4.734 3.102 1.00 53.81 195 THR A C 1
ATOM 1636 O O . THR A 1 195 ? 19.100 4.517 1.906 1.00 53.81 195 THR A O 1
ATOM 1639 N N . ARG A 1 196 ? 19.146 3.797 4.034 1.00 55.03 196 ARG A N 1
ATOM 1640 C CA . ARG A 1 196 ? 19.840 2.526 3.763 1.00 55.03 196 ARG A CA 1
ATOM 1641 C C . ARG A 1 196 ? 18.984 1.422 3.148 1.00 55.03 196 ARG A C 1
ATOM 1643 O O . ARG A 1 196 ? 19.509 0.332 2.950 1.00 55.03 196 ARG A O 1
ATOM 1650 N N . GLY A 1 197 ? 17.703 1.642 2.848 1.00 51.12 197 GLY A N 1
ATOM 1651 C CA . GLY A 1 197 ? 16.898 0.480 2.465 1.00 51.12 197 GLY A CA 1
ATOM 1652 C C . GLY A 1 197 ? 15.523 0.667 1.865 1.00 51.12 197 GLY A C 1
ATOM 1653 O O . GLY A 1 197 ? 14.843 -0.340 1.743 1.00 51.12 197 GLY A O 1
ATOM 1654 N N . ALA A 1 198 ? 15.074 1.867 1.477 1.00 56.72 198 ALA A N 1
ATOM 1655 C CA . ALA A 1 198 ? 13.814 1.895 0.730 1.00 56.72 198 ALA A CA 1
ATOM 1656 C C . ALA A 1 198 ? 13.582 3.115 -0.118 1.00 56.72 198 ALA A C 1
ATOM 1658 O O . ALA A 1 198 ? 13.722 4.251 0.340 1.00 56.72 198 ALA A O 1
ATOM 1659 N N . VAL A 1 199 ? 13.097 2.805 -1.305 1.00 64.25 199 VAL A N 1
ATOM 1660 C CA . VAL A 1 199 ? 12.588 3.733 -2.288 1.00 64.25 199 VAL A CA 1
ATOM 1661 C C . VAL A 1 199 ? 11.066 3.711 -2.251 1.00 64.25 199 VAL A C 1
ATOM 1663 O O . VAL A 1 199 ? 10.451 2.673 -2.006 1.00 64.25 199 VAL A O 1
ATOM 1666 N N . SER A 1 200 ? 10.449 4.860 -2.495 1.00 69.25 200 SER A N 1
ATOM 1667 C CA . SER A 1 200 ? 9.024 4.899 -2.792 1.00 69.25 200 SER A CA 1
ATOM 1668 C C . SER A 1 200 ? 8.813 4.365 -4.199 1.00 69.25 200 SER A C 1
ATOM 1670 O O . SER A 1 200 ? 9.452 4.848 -5.135 1.00 69.25 200 SER A O 1
ATOM 1672 N N . VAL A 1 201 ? 7.928 3.382 -4.358 1.00 76.81 201 VAL A N 1
ATOM 1673 C CA . VAL A 1 201 ? 7.566 2.868 -5.690 1.00 76.81 201 VAL A CA 1
ATOM 1674 C C . VAL A 1 201 ? 6.321 3.530 -6.278 1.00 76.81 201 VAL A C 1
ATOM 1676 O O . VAL A 1 201 ? 6.050 3.416 -7.476 1.00 76.81 201 VAL A O 1
ATOM 1679 N N . GLY A 1 202 ? 5.612 4.277 -5.436 1.00 82.88 202 GLY A N 1
ATOM 1680 C CA . GLY A 1 202 ? 4.474 5.107 -5.776 1.00 82.88 202 GLY A CA 1
ATOM 1681 C C . GLY A 1 202 ? 4.199 6.181 -4.725 1.00 82.88 202 GLY A C 1
ATOM 1682 O O . GLY A 1 202 ? 4.839 6.223 -3.673 1.00 82.88 202 GLY A O 1
ATOM 1683 N N . SER A 1 203 ? 3.253 7.066 -5.020 1.00 83.69 203 SER A N 1
ATOM 1684 C CA . SER A 1 203 ? 2.749 8.077 -4.083 1.00 83.69 203 SER A CA 1
ATOM 1685 C C . SER A 1 203 ? 1.350 8.530 -4.481 1.00 83.69 203 SER A C 1
ATOM 1687 O O . SER A 1 203 ? 0.992 8.427 -5.662 1.00 83.69 203 SER A O 1
ATOM 1689 N N . ASN A 1 204 ? 0.597 9.131 -3.556 1.00 81.50 204 ASN A N 1
ATOM 1690 C CA . ASN A 1 204 ? -0.591 9.890 -3.955 1.00 81.50 204 ASN A CA 1
ATOM 1691 C C . ASN A 1 204 ? -0.160 11.092 -4.785 1.00 81.50 204 ASN A C 1
ATOM 1693 O O . ASN A 1 204 ? 0.866 11.723 -4.497 1.00 81.50 204 ASN A O 1
ATOM 1697 N N . ARG A 1 205 ? -0.935 11.407 -5.825 1.00 77.44 205 ARG A N 1
ATOM 1698 C CA . ARG A 1 205 ? -0.691 12.553 -6.717 1.00 77.44 205 ARG A CA 1
ATOM 1699 C C . ARG A 1 205 ? 0.707 12.520 -7.350 1.00 77.44 205 ARG A C 1
ATOM 1701 O O . ARG A 1 205 ? 1.404 13.541 -7.439 1.00 77.44 205 ARG A O 1
ATOM 1708 N N . GLY A 1 206 ? 1.134 11.327 -7.771 1.00 74.88 206 GLY A N 1
ATOM 1709 C CA . GLY A 1 206 ? 2.341 11.148 -8.576 1.00 74.88 206 GLY A CA 1
ATOM 1710 C C . GLY A 1 206 ? 2.326 12.074 -9.798 1.00 74.88 206 GLY A C 1
ATOM 1711 O O . GLY A 1 206 ? 1.271 12.364 -10.361 1.00 74.88 206 GLY A O 1
ATOM 1712 N N . ARG A 1 207 ? 3.489 12.600 -10.196 1.00 79.12 207 ARG A N 1
ATOM 1713 C CA . ARG A 1 207 ? 3.583 13.393 -11.429 1.00 79.12 207 ARG A CA 1
ATOM 1714 C C . ARG A 1 207 ? 3.786 12.454 -12.600 1.00 79.12 207 ARG A C 1
ATOM 1716 O O . ARG A 1 207 ? 4.491 11.454 -12.492 1.00 79.12 207 ARG A O 1
ATOM 1723 N N . GLU A 1 208 ? 3.301 12.864 -13.762 1.00 81.94 208 GLU A N 1
ATOM 1724 C CA . GLU A 1 208 ? 3.620 12.198 -15.024 1.00 81.94 208 GLU A CA 1
ATOM 1725 C C . GLU A 1 208 ? 5.140 12.040 -15.220 1.00 81.94 208 GLU A C 1
ATOM 1727 O O . GLU A 1 208 ? 5.612 10.986 -15.637 1.00 81.94 208 GLU A O 1
ATOM 1732 N N . ALA A 1 209 ? 5.918 13.055 -14.826 1.00 81.19 209 ALA A N 1
ATOM 1733 C CA . ALA A 1 209 ? 7.378 13.018 -14.824 1.00 81.19 209 ALA A CA 1
ATOM 1734 C C . ALA A 1 209 ? 7.966 11.848 -14.017 1.00 81.19 209 ALA A C 1
ATOM 1736 O O . ALA A 1 209 ? 8.948 11.251 -14.452 1.00 81.19 209 ALA A O 1
ATOM 1737 N N . ASP A 1 210 ? 7.367 11.494 -12.875 1.00 81.62 210 ASP A N 1
ATOM 1738 C CA . ASP A 1 210 ? 7.862 10.401 -12.035 1.00 81.62 210 ASP A CA 1
ATOM 1739 C C . ASP A 1 210 ? 7.699 9.062 -12.782 1.00 81.62 210 ASP A C 1
ATOM 1741 O O . ASP A 1 210 ? 8.636 8.265 -12.845 1.00 81.62 210 ASP A O 1
ATOM 1745 N N . ILE A 1 211 ? 6.547 8.859 -13.440 1.00 82.94 211 ILE A N 1
ATOM 1746 C CA . ILE A 1 211 ? 6.270 7.681 -14.284 1.00 82.94 211 ILE A CA 1
ATOM 1747 C C . ILE A 1 211 ? 7.226 7.635 -15.478 1.00 82.94 211 ILE A C 1
ATOM 1749 O O . ILE A 1 211 ? 7.753 6.571 -15.809 1.00 82.94 211 ILE A O 1
ATOM 1753 N N . ARG A 1 212 ? 7.470 8.786 -16.125 1.00 85.25 212 ARG A N 1
ATOM 1754 C CA . ARG A 1 212 ? 8.432 8.885 -17.231 1.00 85.25 212 ARG A CA 1
ATOM 1755 C C . ARG A 1 212 ? 9.799 8.400 -16.765 1.00 85.25 212 ARG A C 1
ATOM 1757 O O . ARG A 1 212 ? 10.323 7.466 -17.365 1.00 85.25 212 ARG A O 1
ATOM 1764 N N . ILE A 1 213 ? 10.330 8.952 -15.670 1.00 84.81 213 ILE A N 1
ATOM 1765 C CA . ILE A 1 213 ? 11.636 8.560 -15.121 1.00 84.81 213 ILE A CA 1
ATOM 1766 C C . ILE A 1 213 ? 11.682 7.062 -14.837 1.00 84.81 213 ILE A C 1
ATOM 1768 O O . ILE A 1 213 ? 12.619 6.401 -15.287 1.00 84.81 213 ILE A O 1
ATOM 1772 N N . GLY A 1 214 ? 10.684 6.505 -14.149 1.00 86.38 214 GLY A N 1
ATOM 1773 C CA . GLY A 1 214 ? 10.694 5.076 -13.858 1.00 86.38 214 GLY A CA 1
ATOM 1774 C C . GLY A 1 214 ? 10.600 4.204 -15.102 1.00 86.38 214 GLY A C 1
ATOM 1775 O O . GLY A 1 214 ? 11.336 3.228 -15.194 1.00 86.38 214 GLY A O 1
ATOM 1776 N N . CYS A 1 215 ? 9.831 4.587 -16.124 1.00 87.38 215 CYS A N 1
ATOM 1777 C CA . CYS A 1 215 ? 9.855 3.901 -17.417 1.00 87.38 215 CYS A CA 1
ATOM 1778 C C . CYS A 1 215 ? 11.247 3.911 -18.064 1.00 87.38 215 CYS A C 1
ATOM 1780 O O . CYS A 1 215 ? 11.752 2.861 -18.472 1.00 87.38 215 CYS A O 1
ATOM 1782 N N . CYS A 1 216 ? 11.877 5.086 -18.145 1.00 87.12 216 CYS A N 1
ATOM 1783 C CA . CYS A 1 216 ? 13.206 5.246 -18.734 1.00 87.12 216 CYS A CA 1
ATOM 1784 C C . CYS A 1 216 ? 14.235 4.391 -17.995 1.00 87.12 216 CYS A C 1
ATOM 1786 O O . CYS A 1 216 ? 14.996 3.638 -18.605 1.00 87.12 216 CYS A O 1
ATOM 1788 N N . ARG A 1 217 ? 14.236 4.500 -16.664 1.00 86.75 217 ARG A N 1
ATOM 1789 C CA . ARG A 1 217 ? 15.245 3.893 -15.810 1.00 86.75 217 ARG A CA 1
ATOM 1790 C C . ARG A 1 217 ? 15.024 2.399 -15.629 1.00 86.75 217 ARG A C 1
ATOM 1792 O O . ARG A 1 217 ? 16.002 1.677 -15.729 1.00 86.75 217 ARG A O 1
ATOM 1799 N N . SER A 1 218 ? 13.797 1.903 -15.457 1.00 87.38 218 SER A N 1
ATOM 1800 C CA . SER A 1 218 ? 13.532 0.460 -15.322 1.00 87.38 218 SER A CA 1
ATOM 1801 C C . SER A 1 218 ? 13.859 -0.328 -16.593 1.00 87.38 218 SER A C 1
ATOM 1803 O O . SER A 1 218 ? 14.350 -1.445 -16.488 1.00 87.38 218 SER A O 1
ATOM 1805 N N . PHE A 1 219 ? 13.624 0.230 -17.787 1.00 88.81 219 PHE A N 1
ATOM 1806 C CA . PHE A 1 219 ? 13.724 -0.523 -19.050 1.00 88.81 219 PHE A CA 1
ATOM 1807 C C . PHE A 1 219 ? 14.824 -0.044 -20.005 1.00 88.81 219 PHE A C 1
ATOM 1809 O O . PHE A 1 219 ? 14.867 -0.494 -21.155 1.00 88.81 219 PHE A O 1
ATOM 1816 N N . HIS A 1 220 ? 15.696 0.864 -19.550 1.00 87.19 220 HIS A N 1
ATOM 1817 C CA . HIS A 1 220 ? 16.715 1.523 -20.376 1.00 87.19 220 HIS A CA 1
ATOM 1818 C C . HIS A 1 220 ? 16.142 2.093 -21.684 1.00 87.19 220 HIS A C 1
ATOM 1820 O O . HIS A 1 220 ? 16.730 1.954 -22.759 1.00 87.19 220 HIS A O 1
ATOM 1826 N N . ILE A 1 221 ? 14.959 2.706 -21.611 1.00 84.88 221 ILE A N 1
ATOM 1827 C CA . ILE A 1 221 ? 14.359 3.386 -22.760 1.00 84.88 221 ILE A CA 1
ATOM 1828 C C . ILE A 1 221 ? 15.010 4.767 -22.851 1.00 84.88 221 ILE A C 1
ATOM 1830 O O . ILE A 1 221 ? 15.046 5.502 -21.864 1.00 84.88 221 ILE A O 1
ATOM 1834 N N . GLY A 1 222 ? 15.556 5.109 -24.020 1.00 78.38 222 GLY A N 1
ATOM 1835 C CA . GLY A 1 222 ? 16.154 6.421 -24.252 1.00 78.38 222 GLY A CA 1
ATOM 1836 C C . GLY A 1 222 ? 15.108 7.518 -24.078 1.00 78.38 222 GLY A C 1
ATOM 1837 O O . GLY A 1 222 ? 14.145 7.579 -24.840 1.00 78.38 222 GLY A O 1
ATOM 1838 N N . CYS A 1 223 ? 15.292 8.375 -23.078 1.00 68.38 223 CYS A N 1
ATOM 1839 C CA . CYS A 1 223 ? 14.399 9.492 -22.819 1.00 68.38 223 CYS A CA 1
ATOM 1840 C C . CYS A 1 223 ? 15.140 10.796 -23.077 1.00 68.38 223 CYS A C 1
ATOM 1842 O O . CYS A 1 223 ? 16.011 11.192 -22.310 1.00 68.38 223 CYS A O 1
ATOM 1844 N N . ASN A 1 224 ? 14.794 11.449 -24.183 1.00 59.22 224 ASN A N 1
ATOM 1845 C CA . ASN A 1 224 ? 15.441 12.673 -24.662 1.00 59.22 224 ASN A CA 1
ATOM 1846 C C . ASN A 1 224 ? 14.988 13.939 -23.910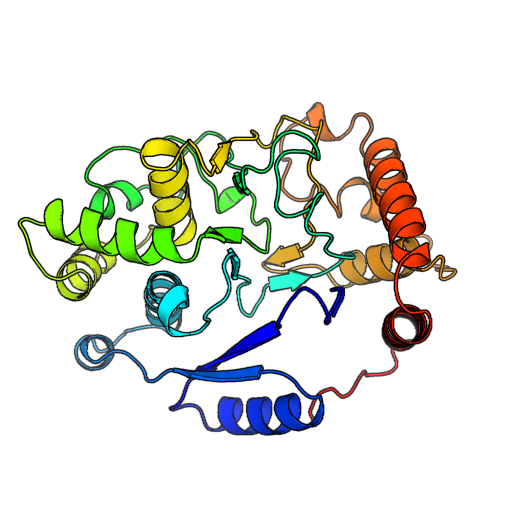 1.00 59.22 224 ASN A C 1
ATOM 1848 O O . ASN A 1 224 ? 15.074 15.038 -24.451 1.00 59.22 224 ASN A O 1
ATOM 1852 N N . ASP A 1 225 ? 14.467 13.805 -22.693 1.00 61.16 225 ASP A N 1
ATOM 1853 C CA . ASP A 1 225 ? 13.930 14.938 -21.950 1.00 61.16 225 ASP A CA 1
ATOM 1854 C C . ASP A 1 225 ? 15.029 15.581 -21.092 1.00 61.16 225 ASP A C 1
ATOM 1856 O O . ASP A 1 225 ? 15.511 15.024 -20.104 1.00 61.16 225 ASP A O 1
ATOM 1860 N N . THR A 1 226 ? 15.442 16.779 -21.500 1.00 55.78 226 THR A N 1
ATOM 1861 C CA . THR A 1 226 ? 16.493 17.574 -20.857 1.00 55.78 226 THR A CA 1
ATOM 1862 C C . THR A 1 226 ? 16.138 18.025 -19.436 1.00 55.78 226 THR A C 1
ATOM 1864 O O . THR A 1 226 ? 17.027 18.481 -18.724 1.00 55.78 226 THR A O 1
ATOM 1867 N N . SER A 1 227 ? 14.878 17.886 -19.001 1.00 56.56 227 SER A N 1
ATOM 1868 C CA . SER A 1 227 ? 14.432 18.184 -17.629 1.00 56.56 227 SER A CA 1
ATOM 1869 C C . SER A 1 227 ? 14.601 17.011 -16.646 1.00 56.56 227 SER A C 1
ATOM 1871 O O . SER A 1 227 ? 14.526 17.193 -15.428 1.00 56.56 227 SER A O 1
ATOM 1873 N N . LEU A 1 228 ? 14.890 15.802 -17.149 1.00 60.31 228 LEU A N 1
ATOM 1874 C CA . LEU A 1 228 ? 15.041 14.592 -16.333 1.00 60.31 228 LEU A CA 1
ATOM 1875 C C . LEU A 1 228 ? 16.114 14.681 -15.233 1.00 60.31 228 LEU A C 1
ATOM 1877 O O . LEU A 1 228 ? 15.866 14.123 -14.167 1.00 60.31 228 LEU A O 1
ATOM 1881 N N . PRO A 1 229 ? 17.276 15.348 -15.397 1.00 56.56 229 PRO A N 1
ATOM 1882 C CA . PRO A 1 229 ? 18.305 15.380 -14.354 1.00 56.56 229 PRO A CA 1
ATOM 1883 C C . PRO A 1 229 ? 17.869 16.062 -13.047 1.00 56.56 229 PRO A C 1
ATOM 1885 O O . PRO A 1 229 ? 18.305 15.642 -11.975 1.00 56.56 229 PRO A O 1
ATOM 1888 N N . GLU A 1 230 ? 17.006 17.082 -13.109 1.00 58.22 230 GLU A N 1
ATOM 1889 C CA . GLU A 1 230 ? 16.476 17.762 -11.915 1.00 58.22 230 GLU A CA 1
ATOM 1890 C C . GLU A 1 230 ? 15.330 16.970 -11.274 1.00 58.22 230 GLU A C 1
ATOM 1892 O O . GLU A 1 230 ? 15.261 16.862 -10.053 1.00 58.22 230 GLU A O 1
ATOM 1897 N N . LEU A 1 231 ? 14.482 16.336 -12.089 1.00 61.00 231 LEU A N 1
ATOM 1898 C CA . LEU A 1 231 ? 13.346 15.531 -11.625 1.00 61.00 231 LEU A CA 1
ATOM 1899 C C . LEU A 1 231 ? 13.765 14.148 -11.089 1.00 61.00 231 LEU A C 1
ATOM 1901 O O . LEU A 1 231 ? 13.089 13.583 -10.230 1.00 61.00 231 LEU A O 1
ATOM 1905 N N . ASN A 1 232 ? 14.891 13.608 -11.567 1.00 61.22 232 ASN A N 1
ATOM 1906 C CA . ASN A 1 232 ? 15.405 12.293 -11.186 1.00 61.22 232 ASN A CA 1
ATOM 1907 C C . ASN A 1 232 ? 15.908 12.258 -9.744 1.00 61.22 232 ASN A C 1
ATOM 1909 O O . ASN A 1 232 ? 15.827 11.193 -9.146 1.00 61.22 232 ASN A O 1
ATOM 1913 N N . LYS A 1 233 ? 16.385 13.373 -9.172 1.00 60.66 233 LYS A N 1
ATOM 1914 C CA . LYS A 1 233 ? 16.984 13.376 -7.825 1.00 60.66 233 LYS A CA 1
ATOM 1915 C C . LYS A 1 233 ? 16.019 12.811 -6.783 1.00 60.66 233 LYS A C 1
ATOM 1917 O O . LYS A 1 233 ? 16.366 11.850 -6.107 1.00 60.66 233 LYS A O 1
ATOM 1922 N N . ASP A 1 234 ? 14.770 13.265 -6.791 1.00 62.25 234 ASP A N 1
ATOM 1923 C CA . ASP A 1 234 ? 13.870 12.993 -5.669 1.00 62.25 234 ASP A CA 1
ATOM 1924 C C . ASP A 1 234 ? 12.693 12.079 -6.011 1.00 62.25 234 ASP A C 1
ATOM 1926 O O . ASP A 1 234 ? 11.885 11.811 -5.137 1.00 62.25 234 ASP A O 1
ATOM 1930 N N . HIS A 1 235 ? 12.545 11.566 -7.238 1.00 69.50 235 HIS A N 1
ATOM 1931 C CA . HIS A 1 235 ? 11.326 10.813 -7.589 1.00 69.50 235 HIS A CA 1
ATOM 1932 C C . HIS A 1 235 ? 11.086 9.574 -6.697 1.00 69.50 235 HIS A C 1
ATOM 1934 O O . HIS A 1 235 ? 9.953 9.328 -6.299 1.00 69.50 235 HIS A O 1
ATOM 1940 N N . LEU A 1 236 ? 12.142 8.850 -6.300 1.00 71.12 236 LEU A N 1
ATOM 1941 C CA . LEU A 1 236 ? 12.070 7.715 -5.361 1.00 71.12 236 LEU A CA 1
ATOM 1942 C C . LEU A 1 236 ? 12.087 8.134 -3.880 1.00 71.12 236 LEU A C 1
ATOM 1944 O O . LEU A 1 236 ? 11.837 7.305 -3.004 1.00 71.12 236 LEU A O 1
ATOM 1948 N N . LEU A 1 237 ? 12.399 9.401 -3.595 1.00 64.75 237 LEU A N 1
ATOM 1949 C CA . LEU A 1 237 ? 12.598 9.954 -2.248 1.00 64.75 237 LEU A CA 1
ATOM 1950 C C . LEU A 1 237 ? 11.592 11.065 -1.901 1.00 64.75 237 LEU A C 1
ATOM 1952 O O . LEU A 1 237 ? 11.672 11.657 -0.826 1.00 64.75 237 LEU A O 1
ATOM 1956 N N . ARG A 1 238 ? 10.639 11.341 -2.799 1.00 57.09 238 ARG A N 1
ATOM 1957 C CA . ARG A 1 238 ? 9.660 12.426 -2.711 1.00 57.09 238 ARG A CA 1
ATOM 1958 C C . ARG A 1 238 ? 8.979 12.333 -1.341 1.00 57.09 238 ARG A C 1
ATOM 1960 O O . ARG A 1 238 ? 8.551 11.244 -0.971 1.00 57.09 238 ARG A O 1
ATOM 1967 N N . TYR A 1 239 ? 8.956 13.454 -0.611 1.00 54.25 239 TYR A N 1
ATOM 1968 C CA . TYR A 1 239 ? 8.598 13.652 0.814 1.00 54.25 239 TYR A CA 1
ATOM 1969 C C . TYR A 1 239 ? 9.733 13.680 1.855 1.00 54.25 239 TYR A C 1
ATOM 1971 O O . TYR A 1 239 ? 9.462 13.983 3.017 1.00 54.25 239 TYR A O 1
ATOM 1979 N N . ASP A 1 240 ? 11.006 13.524 1.479 1.00 49.97 240 ASP A N 1
ATOM 1980 C CA . ASP A 1 240 ? 12.107 13.997 2.333 1.00 49.97 240 ASP A CA 1
ATOM 1981 C C . ASP A 1 240 ? 12.226 15.534 2.286 1.00 49.97 240 ASP A C 1
ATOM 1983 O O . ASP A 1 240 ? 13.055 16.100 1.582 1.00 49.97 240 ASP A O 1
ATOM 1987 N N . ASN A 1 241 ? 11.434 16.232 3.104 1.00 42.84 241 ASN A N 1
ATOM 1988 C CA . ASN A 1 241 ? 11.693 17.634 3.478 1.00 42.84 241 ASN A CA 1
ATOM 1989 C C . ASN A 1 241 ? 12.901 17.781 4.430 1.00 42.84 241 ASN A C 1
ATOM 1991 O O . ASN A 1 241 ? 13.086 18.823 5.056 1.00 42.84 241 ASN A O 1
ATOM 1995 N N . THR A 1 242 ? 13.722 16.743 4.590 1.00 49.72 242 THR A N 1
ATOM 1996 C CA . THR A 1 242 ? 14.931 16.811 5.410 1.00 49.72 242 THR A CA 1
ATOM 1997 C C . THR A 1 242 ? 16.119 17.193 4.535 1.00 49.72 242 THR A C 1
ATOM 1999 O O . THR A 1 242 ? 16.403 16.501 3.557 1.00 49.72 242 THR A O 1
ATOM 2002 N N . GLU A 1 243 ? 16.860 18.237 4.924 1.00 46.97 243 GLU A N 1
ATOM 2003 C CA . GLU A 1 243 ? 18.085 18.732 4.260 1.00 46.97 243 GLU A CA 1
ATOM 2004 C C . GLU A 1 243 ? 19.121 17.630 3.933 1.00 46.97 243 GLU A C 1
ATOM 2006 O O . GLU A 1 243 ? 19.961 17.794 3.051 1.00 46.97 243 GLU A O 1
ATOM 2011 N N . PHE A 1 244 ? 19.039 16.473 4.597 1.00 44.88 244 PHE A N 1
ATOM 2012 C CA . PHE A 1 244 ? 19.926 15.324 4.418 1.00 44.88 244 PHE A CA 1
ATOM 2013 C C . PHE A 1 244 ? 19.691 14.497 3.140 1.00 44.88 244 PHE A C 1
ATOM 2015 O O . PHE A 1 244 ? 20.595 13.766 2.732 1.00 44.88 244 PHE A O 1
ATOM 2022 N N . ALA A 1 245 ? 18.531 14.598 2.480 1.00 50.31 245 ALA A N 1
ATOM 2023 C CA . ALA A 1 245 ? 18.222 13.779 1.299 1.00 50.31 245 ALA A CA 1
ATOM 2024 C C . ALA A 1 245 ? 18.919 14.249 0.011 1.00 50.31 245 ALA A C 1
ATOM 2026 O O . ALA A 1 245 ? 19.111 13.453 -0.908 1.00 50.31 245 ALA A O 1
ATOM 2027 N N . ALA A 1 246 ? 19.382 15.502 -0.037 1.00 53.03 246 ALA A N 1
ATOM 2028 C CA . ALA A 1 246 ? 20.088 16.044 -1.198 1.00 53.03 246 ALA A CA 1
ATOM 2029 C C . ALA A 1 246 ? 21.469 15.392 -1.428 1.00 53.03 246 ALA A C 1
ATOM 2031 O O . ALA A 1 246 ? 21.993 15.424 -2.544 1.00 53.03 246 ALA A O 1
ATOM 2032 N N . ILE A 1 247 ? 22.059 14.773 -0.398 1.00 54.25 247 ILE A N 1
ATOM 2033 C CA . ILE A 1 247 ? 23.352 14.093 -0.497 1.00 54.25 247 ILE A CA 1
ATOM 2034 C C . ILE A 1 247 ? 23.105 12.629 -0.915 1.00 54.25 247 ILE A C 1
ATOM 2036 O O . ILE A 1 247 ? 22.516 11.828 -0.185 1.00 54.25 247 ILE A O 1
ATOM 2040 N N . ASN A 1 248 ? 23.566 12.284 -2.120 1.00 64.00 248 ASN A N 1
ATOM 2041 C CA . ASN A 1 248 ? 23.569 10.940 -2.726 1.00 64.00 248 ASN A CA 1
ATOM 2042 C C . ASN A 1 248 ? 22.222 10.402 -3.251 1.00 64.00 248 ASN A C 1
ATOM 2044 O O . ASN A 1 248 ? 22.083 9.197 -3.460 1.00 64.00 248 ASN A O 1
ATOM 2048 N N . ALA A 1 249 ? 21.236 11.259 -3.526 1.00 69.94 249 ALA A N 1
ATOM 2049 C CA . ALA A 1 249 ? 19.967 10.832 -4.127 1.00 69.94 249 ALA A CA 1
ATOM 2050 C C . ALA A 1 249 ? 20.160 10.108 -5.479 1.00 69.94 249 ALA A C 1
ATOM 2052 O O . ALA A 1 249 ? 19.593 9.041 -5.713 1.00 69.94 249 ALA A O 1
ATOM 2053 N N . THR A 1 250 ? 21.048 10.628 -6.336 1.00 73.62 250 THR A N 1
ATOM 2054 C CA . THR A 1 250 ? 21.401 9.996 -7.619 1.00 73.62 250 THR A CA 1
ATOM 2055 C C . THR A 1 250 ? 22.000 8.605 -7.432 1.00 73.62 250 THR A C 1
ATOM 2057 O O . THR A 1 250 ? 21.506 7.662 -8.037 1.00 73.62 250 THR A O 1
ATOM 2060 N N . GLU A 1 251 ? 23.007 8.459 -6.564 1.00 75.31 251 GLU A N 1
ATOM 2061 C CA . GLU A 1 251 ? 23.673 7.175 -6.291 1.00 75.31 251 GLU A CA 1
ATOM 2062 C C . GLU A 1 251 ? 22.677 6.118 -5.794 1.00 75.31 251 GLU A C 1
ATOM 2064 O O . GLU A 1 251 ? 22.718 4.968 -6.222 1.00 75.31 251 GLU A O 1
ATOM 2069 N N . LYS A 1 252 ? 21.725 6.509 -4.941 1.00 73.81 252 LYS A N 1
ATOM 2070 C CA . LYS A 1 252 ? 20.675 5.606 -4.444 1.00 73.81 252 LYS A CA 1
ATOM 2071 C C . LYS A 1 252 ? 19.712 5.187 -5.538 1.00 73.81 252 LYS A C 1
ATOM 2073 O O . LYS A 1 252 ? 19.366 4.011 -5.628 1.00 73.81 252 LYS A O 1
ATOM 2078 N N . ASN A 1 253 ? 19.302 6.129 -6.380 1.00 78.12 253 ASN A N 1
ATOM 2079 C CA . ASN A 1 253 ? 18.457 5.809 -7.518 1.00 78.12 253 ASN A CA 1
ATOM 2080 C C . ASN A 1 253 ? 19.214 4.865 -8.466 1.00 78.12 253 ASN A C 1
ATOM 2082 O O . ASN A 1 253 ? 18.655 3.864 -8.899 1.00 78.12 253 ASN A O 1
ATOM 2086 N N . ASP A 1 254 ? 20.497 5.119 -8.731 1.00 80.25 254 ASP A N 1
ATOM 2087 C CA . ASP A 1 254 ? 21.359 4.250 -9.540 1.00 80.25 254 ASP A CA 1
ATOM 2088 C C . ASP A 1 254 ? 21.461 2.838 -8.951 1.00 80.25 254 ASP A C 1
ATOM 2090 O O . ASP A 1 254 ? 21.219 1.870 -9.672 1.00 80.25 254 ASP A O 1
ATOM 2094 N N . ALA A 1 255 ? 21.717 2.712 -7.647 1.00 79.56 255 ALA A N 1
ATOM 2095 C CA . ALA A 1 255 ? 21.774 1.426 -6.955 1.00 79.56 255 ALA A CA 1
ATOM 2096 C C . ALA A 1 255 ? 20.439 0.666 -7.023 1.00 79.56 255 ALA A C 1
ATOM 2098 O O . ALA A 1 255 ? 20.416 -0.532 -7.307 1.00 79.56 255 ALA A O 1
ATOM 2099 N N . TYR A 1 256 ? 19.319 1.362 -6.816 1.00 80.56 256 TYR A N 1
ATOM 2100 C CA . TYR A 1 256 ? 17.991 0.771 -6.936 1.00 80.56 256 TYR A CA 1
ATOM 2101 C C . TYR A 1 256 ? 17.707 0.277 -8.359 1.00 80.56 256 TYR A C 1
ATOM 2103 O O . TYR A 1 256 ? 17.271 -0.858 -8.543 1.00 80.56 256 TYR A O 1
ATOM 2111 N N . TYR A 1 257 ? 17.982 1.085 -9.385 1.00 83.56 257 TYR A N 1
ATOM 2112 C CA . TYR A 1 257 ? 17.713 0.669 -10.760 1.00 83.56 257 TYR A CA 1
ATOM 2113 C C . TYR A 1 257 ? 18.667 -0.424 -11.241 1.00 83.56 257 TYR A C 1
ATOM 2115 O O . TYR A 1 257 ? 18.213 -1.315 -11.952 1.00 83.56 257 TYR A O 1
ATOM 2123 N N . ALA A 1 258 ? 19.930 -0.431 -10.800 1.00 84.19 258 ALA A N 1
ATOM 2124 C CA . ALA A 1 258 ? 20.840 -1.548 -11.050 1.00 84.19 258 ALA A CA 1
ATOM 2125 C C . ALA A 1 258 ? 20.252 -2.866 -10.524 1.00 84.19 258 ALA A C 1
ATOM 2127 O O . ALA A 1 258 ? 20.267 -3.881 -11.218 1.00 84.19 258 ALA A O 1
ATOM 2128 N N . TYR A 1 259 ? 19.649 -2.833 -9.333 1.00 81.25 259 TYR A N 1
ATOM 2129 C CA . TYR A 1 259 ? 18.936 -3.984 -8.794 1.00 81.25 259 TYR A CA 1
ATOM 2130 C C . TYR A 1 259 ? 17.712 -4.368 -9.639 1.00 81.25 259 TYR A C 1
ATOM 2132 O O . TYR A 1 259 ? 17.550 -5.538 -9.991 1.00 81.25 259 TYR A O 1
ATOM 2140 N N . VAL A 1 260 ? 16.870 -3.393 -10.006 1.00 83.94 260 VAL A N 1
ATOM 2141 C CA . VAL A 1 260 ? 15.712 -3.625 -10.888 1.00 83.94 260 VAL A CA 1
ATOM 2142 C C . VAL A 1 260 ? 16.151 -4.326 -12.176 1.00 83.94 260 VAL A C 1
ATOM 2144 O O . VAL A 1 260 ? 15.500 -5.277 -12.599 1.00 83.94 260 VAL A O 1
ATOM 2147 N N . HIS A 1 261 ? 17.272 -3.929 -12.781 1.00 88.38 261 HIS A N 1
ATOM 2148 C CA . HIS A 1 261 ? 17.785 -4.564 -13.998 1.00 88.38 261 HIS A CA 1
ATOM 2149 C C . HIS A 1 261 ? 18.210 -6.012 -13.786 1.00 88.38 261 HIS A C 1
ATOM 2151 O O . HIS A 1 261 ? 17.880 -6.857 -14.617 1.00 88.38 261 HIS A O 1
ATOM 2157 N N . GLU A 1 262 ? 18.898 -6.325 -12.687 1.00 86.94 262 GLU A N 1
ATOM 2158 C CA . GLU A 1 262 ? 19.244 -7.714 -12.360 1.00 86.94 262 GLU A CA 1
ATOM 2159 C C . GLU A 1 262 ? 18.005 -8.575 -12.100 1.00 86.94 262 GLU A C 1
ATOM 2161 O O . GLU A 1 262 ? 17.974 -9.750 -12.473 1.00 86.94 262 GLU A O 1
ATOM 2166 N N . TYR A 1 263 ? 16.960 -7.999 -11.509 1.00 82.94 263 TYR A N 1
ATOM 2167 C CA . TYR A 1 263 ? 15.707 -8.710 -11.291 1.00 82.94 263 TYR A CA 1
ATOM 2168 C C . TYR A 1 263 ? 14.938 -8.952 -12.594 1.00 82.94 263 TYR A C 1
ATOM 2170 O O . TYR A 1 263 ? 14.491 -10.068 -12.855 1.00 82.94 263 TYR A O 1
ATOM 2178 N N . LEU A 1 264 ? 14.843 -7.947 -13.469 1.00 86.38 264 LEU A N 1
ATOM 2179 C CA . LEU A 1 264 ? 14.174 -8.089 -14.765 1.00 86.38 264 LEU A CA 1
ATOM 2180 C C . LEU A 1 264 ? 14.804 -9.197 -15.627 1.00 86.38 264 LEU A C 1
ATOM 2182 O O . LEU A 1 264 ? 14.092 -9.835 -16.396 1.00 86.38 264 LEU A O 1
ATOM 2186 N N . LYS A 1 265 ? 16.105 -9.487 -15.478 1.00 90.19 265 LYS A N 1
ATOM 2187 C CA . LYS A 1 265 ? 16.764 -10.623 -16.158 1.00 90.19 265 LYS A CA 1
ATOM 2188 C C . LYS A 1 265 ? 16.256 -11.994 -15.697 1.00 90.19 265 LYS A C 1
ATOM 2190 O O . LYS A 1 265 ? 16.379 -12.959 -16.446 1.00 90.19 265 LYS A O 1
ATOM 2195 N N . GLN A 1 266 ? 15.725 -12.089 -14.480 1.00 87.69 266 GLN A N 1
ATOM 2196 C CA . GLN A 1 266 ? 15.210 -13.331 -13.891 1.00 87.69 266 GLN A CA 1
ATOM 2197 C C . GLN A 1 266 ? 13.733 -13.567 -14.239 1.00 87.69 266 GLN A C 1
ATOM 2199 O O . GLN A 1 266 ? 13.234 -14.683 -14.106 1.00 87.69 266 GLN A O 1
ATOM 2204 N N . MET A 1 267 ? 13.029 -12.529 -14.696 1.00 85.06 267 MET A N 1
ATOM 2205 C CA . MET A 1 267 ? 11.622 -12.616 -15.072 1.00 85.06 267 MET A CA 1
ATOM 2206 C C . MET A 1 267 ? 11.427 -13.261 -16.454 1.00 85.06 267 MET A C 1
ATOM 2208 O O . MET A 1 267 ? 12.293 -13.155 -17.329 1.00 85.06 267 MET A O 1
ATOM 2212 N N . PRO A 1 268 ? 10.249 -13.859 -16.721 1.00 88.25 268 PRO A N 1
ATOM 2213 C CA . PRO A 1 268 ? 9.908 -14.321 -18.059 1.00 88.25 268 PRO A CA 1
ATOM 2214 C C . PRO A 1 268 ? 9.995 -13.187 -19.090 1.00 88.25 268 PRO A C 1
ATOM 2216 O O . PRO A 1 268 ? 9.369 -12.134 -18.942 1.00 88.25 268 PRO A O 1
ATOM 2219 N N . SER A 1 269 ? 10.732 -13.417 -20.178 1.00 90.19 269 SER A N 1
ATOM 2220 C CA . SER A 1 269 ? 11.043 -12.392 -21.187 1.00 90.19 269 SER A CA 1
ATOM 2221 C C . SER A 1 269 ? 9.808 -11.726 -21.803 1.00 90.19 269 SER A C 1
ATOM 2223 O O . SER A 1 269 ? 9.831 -10.528 -22.099 1.00 90.19 269 SER A O 1
ATOM 2225 N N . TYR A 1 270 ? 8.706 -12.467 -21.958 1.00 88.12 270 TYR A N 1
ATOM 2226 C CA . TYR A 1 270 ? 7.447 -11.931 -22.480 1.00 88.12 270 TYR A CA 1
ATOM 2227 C C . TYR A 1 270 ? 6.810 -10.900 -21.533 1.00 88.12 270 TYR A C 1
ATOM 2229 O O . TYR A 1 270 ? 6.222 -9.926 -22.000 1.00 88.12 270 TYR A O 1
ATOM 2237 N N . MET A 1 271 ? 6.960 -11.059 -20.213 1.00 84.25 271 MET A N 1
ATOM 2238 C CA . MET A 1 271 ? 6.450 -10.101 -19.228 1.00 84.25 271 MET A CA 1
ATOM 2239 C C . MET A 1 271 ? 7.244 -8.803 -19.267 1.00 84.25 271 MET A C 1
ATOM 2241 O O . MET A 1 271 ? 6.659 -7.727 -19.373 1.00 84.25 271 MET A O 1
ATOM 2245 N N . VAL A 1 272 ? 8.576 -8.910 -19.257 1.00 88.69 272 VAL A N 1
ATOM 2246 C CA . VAL A 1 272 ? 9.476 -7.753 -19.366 1.00 88.69 272 VAL A CA 1
ATOM 2247 C C . VAL A 1 272 ? 9.213 -6.994 -20.664 1.00 88.69 272 VAL A C 1
ATOM 2249 O O . VAL A 1 272 ? 9.088 -5.771 -20.652 1.00 88.69 272 VAL A O 1
ATOM 2252 N N . SER A 1 273 ? 9.039 -7.718 -21.773 1.00 89.81 273 SER A N 1
ATOM 2253 C CA . SER A 1 273 ? 8.709 -7.134 -23.078 1.00 89.81 273 SER A CA 1
ATOM 2254 C C . SER A 1 273 ? 7.365 -6.402 -23.063 1.00 89.81 273 SER A C 1
ATOM 2256 O O . SER A 1 273 ? 7.267 -5.297 -23.594 1.00 89.81 273 SER A O 1
ATOM 2258 N N . ASN A 1 274 ? 6.339 -6.971 -22.423 1.00 85.81 274 ASN A N 1
ATOM 2259 C CA . ASN A 1 274 ? 5.032 -6.327 -22.292 1.00 85.81 274 ASN A CA 1
ATOM 2260 C C . ASN A 1 274 ? 5.102 -5.052 -21.442 1.00 85.81 274 ASN A C 1
ATOM 2262 O O . ASN A 1 274 ? 4.563 -4.025 -21.852 1.00 85.81 274 ASN A O 1
ATOM 2266 N N . MET A 1 275 ? 5.801 -5.084 -20.301 1.00 86.50 275 MET A N 1
ATOM 2267 C CA . MET A 1 275 ? 5.981 -3.900 -19.454 1.00 86.50 275 MET A CA 1
ATOM 2268 C C . MET A 1 275 ? 6.764 -2.799 -20.178 1.00 86.50 275 MET A C 1
ATOM 2270 O O . MET A 1 275 ? 6.335 -1.644 -20.190 1.00 86.50 275 MET A O 1
ATOM 2274 N N . LYS A 1 276 ? 7.859 -3.165 -20.856 1.00 90.06 276 LYS A N 1
ATOM 2275 C CA . LYS A 1 276 ? 8.644 -2.242 -21.681 1.00 90.06 276 LYS A CA 1
ATOM 2276 C C . LYS A 1 276 ? 7.785 -1.600 -22.771 1.00 90.06 276 LYS A C 1
ATOM 2278 O O . LYS A 1 276 ? 7.793 -0.381 -22.903 1.00 90.06 276 LYS A O 1
ATOM 2283 N N . LYS A 1 277 ? 6.983 -2.392 -23.489 1.00 88.50 277 LYS A N 1
ATOM 2284 C CA . LYS A 1 277 ? 6.064 -1.892 -24.521 1.00 88.50 277 LYS A CA 1
ATOM 2285 C C . LYS A 1 277 ? 5.025 -0.922 -23.950 1.00 88.50 277 LYS A C 1
ATOM 2287 O O . LYS A 1 277 ? 4.743 0.095 -24.576 1.00 88.50 277 LYS A O 1
ATOM 2292 N N . SER A 1 278 ? 4.466 -1.196 -22.769 1.00 85.81 278 SER A N 1
ATOM 2293 C CA . SER A 1 278 ? 3.570 -0.247 -22.091 1.00 85.81 278 SER A CA 1
ATOM 2294 C C . SER A 1 278 ? 4.274 1.077 -21.784 1.00 85.81 278 SER A C 1
ATOM 2296 O O . SER A 1 278 ? 3.700 2.136 -22.023 1.00 85.81 278 SER A O 1
ATOM 2298 N N . CYS A 1 279 ? 5.527 1.030 -21.327 1.00 87.62 279 CYS A N 1
ATOM 2299 C CA . CYS A 1 279 ? 6.328 2.230 -21.109 1.00 87.62 279 CYS A CA 1
ATOM 2300 C C . CYS A 1 279 ? 6.621 3.000 -22.399 1.00 87.62 279 CYS A C 1
ATOM 2302 O O . CYS A 1 279 ? 6.471 4.216 -22.431 1.00 87.62 279 CYS A O 1
ATOM 2304 N N . GLU A 1 280 ? 6.984 2.314 -23.481 1.00 88.81 280 GLU A N 1
ATOM 2305 C CA . GLU A 1 280 ? 7.205 2.947 -24.784 1.00 88.81 280 GLU A CA 1
ATOM 2306 C C . GLU A 1 280 ? 5.932 3.620 -25.313 1.00 88.81 280 GLU A C 1
ATOM 2308 O O . GLU A 1 280 ? 6.003 4.711 -25.876 1.00 88.81 280 GLU A O 1
ATOM 2313 N N . LEU A 1 281 ? 4.757 3.010 -25.125 1.00 86.88 281 LEU A N 1
ATOM 2314 C CA . LEU A 1 281 ? 3.482 3.626 -25.503 1.00 86.88 281 LEU A CA 1
ATOM 2315 C C . LEU A 1 281 ? 3.219 4.908 -24.705 1.00 86.88 281 LEU A C 1
ATOM 2317 O O . LEU A 1 281 ? 2.952 5.946 -25.313 1.00 86.88 281 LEU A O 1
ATOM 2321 N N . PHE A 1 282 ? 3.373 4.845 -23.379 1.00 84.69 282 PHE A N 1
ATOM 2322 C CA . PHE A 1 282 ? 3.216 5.995 -22.488 1.00 84.69 282 PHE A CA 1
ATOM 2323 C C . PHE A 1 282 ? 4.170 7.142 -22.855 1.00 84.69 282 PHE A C 1
ATOM 2325 O O . PHE A 1 282 ? 3.738 8.277 -23.042 1.00 84.69 282 PHE A O 1
ATOM 2332 N N . LEU A 1 283 ? 5.462 6.845 -23.032 1.00 85.06 283 LEU A N 1
ATOM 2333 C CA . LEU A 1 283 ? 6.489 7.846 -23.339 1.00 85.06 283 LEU A CA 1
ATOM 2334 C C . LEU A 1 283 ? 6.259 8.550 -24.682 1.00 85.06 283 LEU A C 1
ATOM 2336 O O . LEU A 1 283 ? 6.584 9.728 -24.817 1.00 85.06 283 LEU A O 1
ATOM 2340 N N . ASN A 1 284 ? 5.672 7.852 -25.656 1.00 85.44 284 ASN A N 1
ATOM 2341 C CA . ASN A 1 284 ? 5.368 8.394 -26.980 1.00 85.44 284 ASN A CA 1
ATOM 2342 C C . ASN A 1 284 ? 4.056 9.200 -27.033 1.00 85.44 284 ASN A C 1
ATOM 2344 O O . ASN A 1 284 ? 3.573 9.478 -28.132 1.00 85.44 284 ASN A O 1
ATOM 2348 N N . ASN A 1 285 ? 3.454 9.537 -25.883 1.00 73.50 285 ASN A N 1
ATOM 2349 C CA . ASN A 1 285 ? 2.140 10.189 -25.777 1.00 73.50 285 ASN A CA 1
ATOM 2350 C C . ASN A 1 285 ? 1.050 9.481 -26.590 1.00 73.50 285 ASN A C 1
ATOM 2352 O O . ASN A 1 285 ? 0.043 10.081 -26.971 1.00 73.50 285 ASN A O 1
ATOM 2356 N N . LYS A 1 286 ? 1.240 8.191 -26.876 1.00 63.69 286 LYS A N 1
ATOM 2357 C CA . LYS A 1 286 ? 0.163 7.376 -27.406 1.00 63.69 286 LYS A CA 1
ATOM 2358 C C . LYS A 1 286 ? -0.699 7.082 -26.199 1.00 63.69 286 LYS A C 1
ATOM 2360 O O . LYS A 1 286 ? -0.211 6.490 -25.235 1.00 63.69 286 LYS A O 1
ATOM 2365 N N . SER A 1 287 ? -1.949 7.545 -26.231 1.00 55.91 287 SER A N 1
ATOM 2366 C CA . SER A 1 287 ? -2.925 7.125 -25.237 1.00 55.91 287 SER A CA 1
ATOM 2367 C C . SER A 1 287 ? -2.812 5.610 -25.120 1.00 55.91 287 SER A C 1
ATOM 2369 O O . SER A 1 287 ? -2.781 4.900 -26.125 1.00 55.91 287 SER A O 1
ATOM 2371 N N . ILE A 1 288 ? -2.637 5.123 -23.898 1.00 55.66 288 ILE A N 1
ATOM 2372 C CA . ILE A 1 288 ? -2.910 3.730 -23.591 1.00 55.66 288 ILE A CA 1
ATOM 2373 C C . ILE A 1 288 ? -4.398 3.773 -23.276 1.00 55.66 288 ILE A C 1
ATOM 2375 O O . ILE A 1 288 ? -4.745 4.173 -22.163 1.00 55.66 288 ILE A O 1
ATOM 2379 N N . PRO A 1 289 ? -5.296 3.497 -24.240 1.00 52.31 289 PRO A N 1
ATOM 2380 C CA . PRO A 1 289 ? -6.695 3.426 -23.900 1.00 52.31 289 PRO A CA 1
ATOM 2381 C C . PRO A 1 289 ? -6.816 2.131 -23.111 1.00 52.31 289 PRO A C 1
ATOM 2383 O O . PRO A 1 289 ? -6.835 1.045 -23.683 1.00 52.31 289 PRO A O 1
ATOM 2386 N N . ILE A 1 290 ? -6.766 2.243 -21.788 1.00 58.38 290 ILE A N 1
ATOM 2387 C CA . ILE A 1 290 ? -7.169 1.127 -20.946 1.00 58.38 290 ILE A CA 1
ATOM 2388 C C . ILE A 1 290 ? -8.685 1.036 -21.099 1.00 58.38 290 ILE A C 1
ATOM 2390 O O . ILE A 1 290 ? -9.176 -0.026 -21.442 1.00 58.38 290 ILE A O 1
ATOM 2394 N N . CYS A 1 291 ? -9.392 2.171 -21.001 1.00 58.78 291 CYS A N 1
ATOM 2395 C CA . CYS A 1 291 ? -10.843 2.290 -21.130 1.00 58.78 291 CYS A CA 1
ATOM 2396 C C . CYS A 1 291 ? -11.206 3.695 -21.640 1.00 58.78 291 CYS A C 1
ATOM 2398 O O . CYS A 1 291 ? -10.723 4.669 -21.065 1.00 58.78 291 CYS A O 1
ATOM 2400 N N . ILE A 1 292 ? -12.006 3.804 -22.709 1.00 43.38 292 ILE A N 1
ATOM 2401 C CA . ILE A 1 292 ? -12.687 5.042 -23.141 1.00 43.38 292 ILE A CA 1
ATOM 2402 C C . ILE A 1 292 ? -14.183 4.797 -22.997 1.00 43.38 292 ILE A C 1
ATOM 2404 O O . ILE A 1 292 ? -14.616 3.718 -23.468 1.00 43.38 292 ILE A O 1
#